Protein AF-A0A843J4D4-F1 (afdb_monomer)

Solvent-accessible surface area (backbone atoms only — not comparable to full-atom values): 14176 Å² total; per-residue (Å²): 138,81,89,74,82,50,70,62,56,53,32,47,51,57,38,32,65,74,45,23,56,56,75,72,39,68,65,53,56,52,48,56,54,50,51,54,49,31,39,77,73,67,77,44,54,70,71,60,49,52,50,54,51,48,54,55,50,48,55,24,49,50,40,33,60,78,39,39,66,60,44,50,48,54,35,49,53,50,47,52,59,64,34,49,50,46,66,29,92,88,76,60,40,54,20,30,70,42,82,52,98,91,39,58,29,36,32,35,64,53,53,84,87,37,81,57,66,36,78,52,70,80,91,46,52,76,40,68,43,96,51,57,29,92,85,78,65,46,37,25,31,36,42,37,42,92,97,47,81,74,42,79,38,44,53,51,76,84,37,62,86,49,43,59,77,31,49,33,38,60,24,64,87,72,70,80,33,35,26,26,64,44,66,46,98,86,67,51,41,28,34,32,36,67,46,56,86,86,38,82,56,65,34,80,46,76,85,71,81,68,73,41,54,43,98,57,54,30,90,87,74,44,33,27,18,34,30,52,87,94,49,74,44,56,46,52,81,87,38,69,83,59,62,70,73,78,117

Secondary structure (DSSP, 8-state):
------HHHHHHHHHHHHHSGGGGSHHHHHHHHHHHHHHHTTSS-HHHHHHHHHHHHHHHHHHHHHTHHHHHHHHHHHHHHHHEEEE-TTT-PEEEEEEETTEEEEEETTTTT---EEE--TT-EEEEEEEEPTTT-PEEEEEEETTEEEEEEES-TTSHHHHGGGEEEE-TTTSSSEEEEEE-TTS-EEEEETTTTT---EEE--SSS--EEEEEEPTTT-PEEEEETTEEEES-TT-HHHHTT--

Radius of gyration: 27.91 Å; Cα contacts (8 Å, |Δi|>4): 387; chains: 1; bounding box: 62×53×69 Å

pLDDT: mean 84.81, std 8.59, range [35.03, 94.69]

Nearest PDB structures (foldseek):
  4cgy-assembly1_A  TM=8.457E-01  e=4.251E-01  Homo sapiens
  6pcm-assembly1_A  TM=2.513E-01  e=3.357E-03  Mycolicibacterium smegmatis MC2 155
  6pcm-assembly2_B  TM=2.224E-01  e=5.639E-03  Mycolicibacterium smegmatis MC2 155
  1wqf-assembly1_A  TM=5.105E-01  e=7.585E+00  Mycobacterium tuberculosis

Mean predicted aligned error: 12.46 Å

Structure (mmCIF, N/CA/C/O backbone):
data_AF-A0A843J4D4-F1
#
_entry.id   AF-A0A843J4D4-F1
#
loop_
_atom_site.group_PDB
_atom_site.id
_atom_site.type_symbol
_atom_site.label_atom_id
_atom_site.label_alt_id
_atom_site.label_comp_id
_atom_site.label_asym_id
_atom_site.label_entity_id
_atom_site.label_seq_id
_atom_site.pdbx_PDB_ins_code
_atom_site.Cartn_x
_atom_site.Cartn_y
_atom_site.Cartn_z
_atom_site.occupancy
_atom_site.B_iso_or_equiv
_atom_site.auth_seq_id
_atom_site.auth_comp_id
_atom_site.auth_asym_id
_atom_site.auth_atom_id
_atom_site.pdbx_PDB_model_num
ATOM 1 N N . ASN A 1 1 ? -7.189 19.000 0.698 1.00 58.12 1 ASN A N 1
ATOM 2 C CA . ASN A 1 1 ? -6.963 17.781 1.506 1.00 58.12 1 ASN A CA 1
ATOM 3 C C . ASN A 1 1 ? -8.295 17.264 2.012 1.00 58.12 1 ASN A C 1
ATOM 5 O O . ASN A 1 1 ? -8.752 17.725 3.045 1.00 58.12 1 ASN A O 1
ATOM 9 N N . HIS A 1 2 ? -8.939 16.359 1.276 1.00 72.56 2 HIS A N 1
ATOM 10 C CA . HIS A 1 2 ? -10.141 15.687 1.771 1.00 72.56 2 HIS A CA 1
ATOM 11 C C . HIS A 1 2 ? -9.719 14.480 2.608 1.00 72.56 2 HIS A C 1
ATOM 13 O O . HIS A 1 2 ? -8.871 13.698 2.173 1.00 72.56 2 HIS A O 1
ATOM 19 N N . MET A 1 3 ? -10.275 14.349 3.811 1.00 80.31 3 MET A N 1
ATOM 20 C CA . MET A 1 3 ? -10.139 13.124 4.594 1.00 80.31 3 MET A CA 1
ATOM 21 C C . MET A 1 3 ? -11.034 12.063 3.960 1.00 80.31 3 MET A C 1
ATOM 23 O O . MET A 1 3 ? -12.224 12.293 3.768 1.00 80.31 3 MET A O 1
ATOM 27 N N . ILE A 1 4 ? -10.449 10.925 3.593 1.00 79.19 4 ILE A N 1
ATOM 28 C CA . ILE A 1 4 ? -11.176 9.801 3.001 1.00 79.19 4 ILE A CA 1
ATOM 29 C C . ILE A 1 4 ? -11.087 8.646 3.998 1.00 79.19 4 ILE A C 1
ATOM 31 O O . ILE A 1 4 ? -9.966 8.252 4.346 1.00 79.19 4 ILE A O 1
ATOM 35 N N . PRO A 1 5 ? -12.220 8.110 4.481 1.00 82.31 5 PRO A N 1
ATOM 36 C CA . PRO A 1 5 ? -12.197 7.009 5.426 1.00 82.31 5 PRO A CA 1
ATOM 37 C C . PRO A 1 5 ? -11.627 5.752 4.765 1.00 82.31 5 PRO A C 1
ATOM 39 O O . PRO A 1 5 ? -11.802 5.498 3.572 1.00 82.31 5 PRO A O 1
ATOM 42 N N . THR A 1 6 ? -10.926 4.941 5.554 1.00 79.69 6 THR A N 1
ATOM 43 C CA . THR A 1 6 ? -10.498 3.618 5.092 1.00 79.69 6 THR A CA 1
ATOM 44 C C . THR A 1 6 ? -11.713 2.696 5.039 1.00 79.69 6 THR A C 1
ATOM 46 O O . THR A 1 6 ? -12.615 2.824 5.865 1.00 79.69 6 THR A O 1
ATOM 49 N N . ALA A 1 7 ? -11.751 1.736 4.110 1.00 75.19 7 ALA A N 1
ATOM 50 C CA . ALA A 1 7 ? -12.888 0.810 4.072 1.00 75.19 7 ALA A CA 1
ATOM 51 C C . ALA A 1 7 ? -12.967 -0.068 5.338 1.00 75.19 7 ALA A C 1
ATOM 53 O O . ALA A 1 7 ? -14.059 -0.463 5.722 1.00 75.19 7 ALA A O 1
ATOM 54 N N . SER A 1 8 ? -11.845 -0.289 6.039 1.00 80.44 8 SER A N 1
ATOM 55 C CA . SER A 1 8 ? -11.830 -0.913 7.367 1.00 80.44 8 SER A CA 1
ATOM 56 C C . SER A 1 8 ? -12.557 -0.051 8.403 1.00 80.44 8 SER A C 1
ATOM 58 O O . SER A 1 8 ? -13.357 -0.572 9.169 1.00 80.44 8 SER A O 1
ATOM 60 N N . GLY A 1 9 ? -12.315 1.266 8.395 1.00 85.56 9 GLY A N 1
ATOM 61 C CA . GLY A 1 9 ? -13.031 2.216 9.248 1.00 85.56 9 GLY A CA 1
ATOM 62 C C . GLY A 1 9 ? -14.523 2.253 8.928 1.00 85.56 9 GLY A C 1
ATOM 63 O O . GLY A 1 9 ? -15.335 2.124 9.830 1.00 85.56 9 GLY A O 1
ATOM 64 N N . VAL A 1 10 ? -14.886 2.317 7.642 1.00 87.88 10 VAL A N 1
ATOM 65 C CA . VAL A 1 10 ? -16.296 2.272 7.211 1.00 87.88 10 VAL A CA 1
ATOM 66 C C . VAL A 1 10 ? -16.982 0.977 7.651 1.00 87.88 10 VAL A C 1
ATOM 68 O O . VAL A 1 10 ? -18.124 1.017 8.094 1.00 87.88 10 VAL A O 1
ATOM 71 N N . ALA A 1 11 ? -16.305 -0.167 7.533 1.00 86.75 11 ALA A N 1
ATOM 72 C CA . ALA A 1 11 ? -16.848 -1.453 7.954 1.00 86.75 11 ALA A CA 1
ATOM 73 C C . ALA A 1 11 ? -17.059 -1.528 9.469 1.00 86.75 11 ALA A C 1
ATOM 75 O O . ALA A 1 11 ? -18.111 -1.979 9.908 1.00 86.75 11 ALA A O 1
ATOM 76 N N . LEU A 1 12 ? -16.082 -1.055 10.249 1.00 88.88 12 LEU A N 1
ATOM 77 C CA . LEU A 1 12 ? -16.185 -0.989 11.703 1.00 88.88 12 LEU A CA 1
ATOM 78 C C . LEU A 1 12 ? -17.361 -0.107 12.129 1.00 88.88 12 LEU A C 1
ATOM 80 O O . LEU A 1 12 ? -18.207 -0.566 12.887 1.00 88.88 12 LEU A O 1
ATOM 84 N N . THR A 1 13 ? -17.443 1.120 11.607 1.00 89.88 13 THR A N 1
ATOM 85 C CA . THR A 1 13 ? -18.517 2.061 11.950 1.00 89.88 13 THR A CA 1
ATOM 86 C C . THR A 1 13 ? -19.887 1.486 11.603 1.00 89.88 13 THR A C 1
ATOM 88 O O . THR A 1 13 ? -20.733 1.404 12.480 1.00 89.88 13 THR A O 1
ATOM 91 N N . LYS A 1 14 ? -20.079 0.964 10.383 1.00 89.56 14 LYS A N 1
ATOM 92 C CA . LYS A 1 14 ? -21.357 0.354 9.973 1.00 89.56 14 LYS A CA 1
ATOM 93 C C . LYS A 1 14 ? -21.766 -0.851 10.815 1.00 89.56 14 LYS A C 1
ATOM 95 O O . LYS A 1 14 ? -22.954 -1.111 10.968 1.00 89.56 14 LYS A O 1
ATOM 100 N N . SER A 1 15 ? -20.797 -1.634 11.283 1.00 90.50 15 SER A N 1
ATOM 101 C CA . SER A 1 15 ? -21.084 -2.805 12.109 1.00 90.50 15 SER A CA 1
ATOM 102 C C . SER A 1 15 ? -21.474 -2.398 13.530 1.00 90.50 15 SER A C 1
ATOM 104 O O . SER A 1 15 ? -22.440 -2.920 14.084 1.00 90.50 15 SER A O 1
ATOM 106 N N . LEU A 1 16 ? -20.780 -1.402 14.091 1.00 89.94 16 LEU A N 1
ATOM 107 C CA . LEU A 1 16 ? -21.111 -0.835 15.396 1.00 89.94 16 LEU A CA 1
ATOM 108 C C . LEU A 1 16 ? -22.441 -0.064 15.384 1.00 89.94 16 LEU A C 1
ATOM 110 O O . LEU A 1 16 ? -23.200 -0.209 16.328 1.00 89.94 16 LEU A O 1
ATOM 114 N N . GLU A 1 17 ? -22.784 0.651 14.310 1.00 89.25 17 GLU A N 1
ATOM 115 C CA . GLU A 1 17 ? -24.103 1.297 14.157 1.00 89.25 17 GLU A CA 1
ATOM 116 C C . GLU A 1 17 ? -25.258 0.279 14.200 1.00 89.25 17 GLU A C 1
ATOM 118 O O . GLU A 1 17 ? -26.345 0.573 14.687 1.00 89.25 17 GLU A O 1
ATOM 123 N N . LYS A 1 18 ? -25.041 -0.943 13.698 1.00 87.94 18 LYS A N 1
ATOM 124 C CA . LYS A 1 18 ? -26.071 -1.993 13.695 1.00 87.94 18 LYS A CA 1
ATOM 125 C C . LYS A 1 18 ? -26.177 -2.747 15.015 1.00 87.94 18 LYS A C 1
ATOM 127 O O . LYS A 1 18 ? -27.278 -3.119 15.409 1.00 87.94 18 LYS A O 1
ATOM 132 N N . HIS A 1 19 ? -25.038 -3.033 15.647 1.00 87.62 19 HIS A N 1
ATOM 133 C CA . HIS A 1 19 ? -24.944 -4.033 16.721 1.00 87.62 19 HIS A CA 1
ATOM 134 C C . HIS A 1 19 ? -24.313 -3.507 18.016 1.00 87.62 19 HIS A C 1
ATOM 136 O O . HIS A 1 19 ? -24.358 -4.188 19.038 1.00 87.62 19 HIS A O 1
ATOM 142 N N . GLY A 1 20 ? -23.699 -2.323 17.980 1.00 79.00 20 GLY A N 1
ATOM 143 C CA . GLY A 1 20 ? -22.912 -1.733 19.066 1.00 79.00 20 GLY A CA 1
ATOM 144 C C . GLY A 1 20 ? -23.705 -0.876 20.055 1.00 79.00 20 GLY A C 1
ATOM 145 O O . GLY A 1 20 ? -23.121 -0.323 20.986 1.00 79.00 20 GLY A O 1
ATOM 146 N N . GLY A 1 21 ? -25.024 -0.772 19.884 1.00 81.75 21 GLY A N 1
ATOM 147 C CA . GLY A 1 21 ? -25.889 0.011 20.765 1.00 81.75 21 GLY A CA 1
ATOM 148 C C . GLY A 1 21 ? -25.667 1.519 20.619 1.00 81.75 21 GLY A C 1
ATOM 149 O O . GLY A 1 21 ? -25.399 2.008 19.530 1.00 81.75 21 GLY A O 1
ATOM 150 N N . SER A 1 22 ? -25.781 2.267 21.720 1.00 82.00 22 SER A N 1
ATOM 151 C CA . SER A 1 22 ? -25.718 3.738 21.701 1.00 82.00 22 SER A CA 1
ATOM 152 C C . SER A 1 22 ? -24.304 4.316 21.601 1.00 82.00 22 SER A C 1
ATOM 154 O O . SER A 1 22 ? -24.158 5.532 21.554 1.00 82.00 22 SER A O 1
ATOM 156 N N . ILE A 1 23 ? -23.251 3.488 21.591 1.00 85.06 23 ILE A N 1
ATOM 157 C CA . ILE A 1 23 ? -21.860 3.972 21.656 1.00 85.06 23 ILE A CA 1
ATOM 158 C C . ILE A 1 23 ? -21.437 4.774 20.421 1.00 85.06 23 ILE A C 1
ATOM 160 O O . ILE A 1 23 ? -20.538 5.607 20.501 1.00 85.06 23 ILE A O 1
ATOM 164 N N . THR A 1 24 ? -22.055 4.501 19.271 1.00 86.06 24 THR A N 1
ATOM 165 C CA . THR A 1 24 ? -21.802 5.207 18.009 1.00 86.06 24 THR A CA 1
ATOM 166 C C . THR A 1 24 ? -22.697 6.420 17.817 1.00 86.06 24 THR A C 1
ATOM 168 O O . THR A 1 24 ? -22.427 7.226 16.928 1.00 86.06 24 THR A O 1
ATOM 171 N N . GLU A 1 25 ? -23.735 6.556 18.640 1.00 88.69 25 GLU A N 1
ATOM 172 C CA . GLU A 1 25 ? -24.725 7.613 18.502 1.00 88.69 25 GLU A CA 1
ATOM 173 C C . GLU A 1 25 ? -24.192 8.932 19.092 1.00 88.69 25 GLU A C 1
ATOM 175 O O . GLU A 1 25 ? -23.658 8.949 20.214 1.00 88.69 25 GLU A O 1
ATOM 180 N N . PRO A 1 26 ? -24.319 10.062 18.370 1.00 90.94 26 PRO A N 1
ATOM 181 C CA . PRO A 1 26 ? -23.866 11.367 18.850 1.00 90.94 26 PRO A CA 1
ATOM 182 C C . PRO A 1 26 ? -24.455 11.757 20.212 1.00 90.94 26 PRO A C 1
ATOM 184 O O . PRO A 1 26 ? -23.795 12.439 20.995 1.00 90.94 26 PRO A O 1
ATOM 187 N N . GLU A 1 27 ? -25.672 11.307 20.517 1.00 90.88 27 GLU A N 1
ATOM 188 C CA . GLU A 1 27 ? -26.414 11.608 21.740 1.00 90.88 27 GLU A CA 1
ATOM 189 C C . GLU A 1 27 ? -25.688 11.121 22.996 1.00 90.88 27 GLU A C 1
ATOM 191 O O . GLU A 1 27 ? -25.633 11.846 23.991 1.00 90.88 27 GLU A O 1
ATOM 196 N N . MET A 1 28 ? -25.093 9.923 22.960 1.00 89.44 28 MET A N 1
ATOM 197 C CA . MET A 1 28 ? -24.345 9.390 24.102 1.00 89.44 28 MET A CA 1
ATOM 198 C C . MET A 1 28 ? -23.104 10.240 24.382 1.00 89.44 28 MET A C 1
ATOM 200 O O . MET A 1 28 ? -22.825 10.579 25.532 1.00 89.44 28 MET A O 1
ATOM 204 N N . THR A 1 29 ? -22.394 10.643 23.325 1.00 91.00 29 THR A N 1
ATOM 205 C CA . THR A 1 29 ? -21.225 11.526 23.446 1.00 91.00 29 THR A CA 1
ATOM 206 C C . THR A 1 29 ? -21.634 12.896 23.985 1.00 91.00 29 THR A C 1
ATOM 208 O O . THR A 1 29 ? -21.020 13.399 24.922 1.00 91.00 29 THR A O 1
ATOM 211 N N . ALA A 1 30 ? -22.710 13.480 23.449 1.00 94.19 30 ALA A N 1
ATOM 212 C CA . ALA A 1 30 ? -23.227 14.767 23.906 1.00 94.19 30 ALA A CA 1
ATOM 213 C C . ALA A 1 30 ? -23.634 14.735 25.386 1.00 94.19 30 ALA A C 1
ATOM 215 O O . ALA A 1 30 ? -23.385 15.697 26.112 1.00 94.19 30 ALA A O 1
ATOM 216 N N . LYS A 1 31 ? -24.224 13.628 25.851 1.00 92.00 31 LYS A N 1
ATOM 217 C CA . LYS A 1 31 ? -24.590 13.466 27.257 1.00 92.00 31 LYS A CA 1
ATOM 218 C C . LYS A 1 31 ? -23.368 13.427 28.179 1.00 92.00 31 LYS A C 1
ATOM 220 O O . LYS A 1 31 ? -23.350 14.164 29.159 1.00 92.00 31 LYS A O 1
ATOM 225 N N . LEU A 1 32 ? -22.331 12.663 27.830 1.00 91.06 32 LEU A N 1
ATOM 226 C CA . LEU A 1 32 ? -21.084 12.621 28.607 1.00 91.06 32 LEU A CA 1
ATOM 227 C C . LEU A 1 32 ? -20.436 14.011 28.732 1.00 91.06 32 LEU A C 1
ATOM 229 O O . LEU A 1 32 ? -20.013 14.402 29.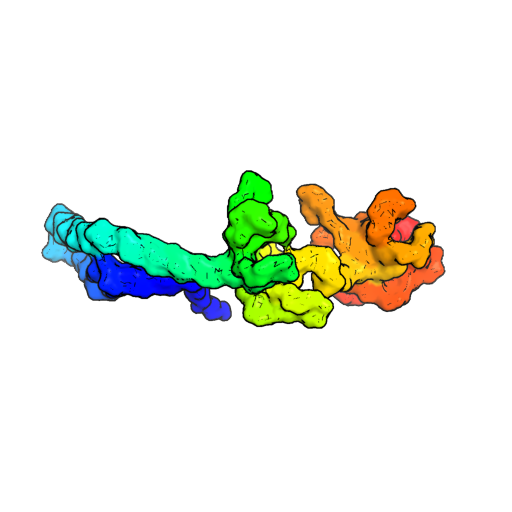818 1.00 91.06 32 LEU A O 1
ATOM 233 N N . GLU A 1 33 ? -20.410 14.786 27.646 1.00 93.19 33 GLU A N 1
ATOM 234 C CA . GLU A 1 33 ? -19.906 16.167 27.657 1.00 93.19 33 GLU A CA 1
ATOM 235 C C . GLU A 1 33 ? -20.748 17.087 28.558 1.00 93.19 33 GLU A C 1
ATOM 237 O O . GLU A 1 33 ? -20.204 17.865 29.345 1.00 93.19 33 GLU A O 1
ATOM 242 N N . LEU A 1 34 ? -22.079 16.973 28.503 1.00 94.19 34 LEU A N 1
ATOM 243 C CA . LEU A 1 34 ? -22.980 17.735 29.374 1.00 94.19 34 LEU A CA 1
ATOM 244 C C . LEU A 1 34 ? -22.786 17.389 30.852 1.00 94.19 34 LEU A C 1
ATOM 246 O O . LEU A 1 34 ? -22.805 18.283 31.697 1.00 94.19 34 LEU A O 1
ATOM 250 N N . ASP A 1 35 ? -22.582 16.118 31.178 1.00 93.38 35 ASP A N 1
ATOM 251 C CA . ASP A 1 35 ? -22.383 15.695 32.561 1.00 93.38 35 ASP A CA 1
ATOM 252 C C . ASP A 1 35 ? -21.031 16.185 33.112 1.00 93.38 35 ASP A C 1
ATOM 254 O O . ASP A 1 35 ? -20.954 16.616 34.266 1.00 93.38 35 ASP A O 1
ATOM 258 N N . MET A 1 36 ? -19.987 16.258 32.273 1.00 93.19 36 MET A N 1
ATOM 259 C CA . MET A 1 36 ? -18.723 16.918 32.632 1.00 93.19 36 MET A CA 1
ATOM 260 C C . MET A 1 36 ? -18.903 18.422 32.895 1.00 93.19 36 MET A C 1
ATOM 262 O O . MET A 1 36 ? -18.333 18.955 33.852 1.00 93.19 36 MET A O 1
ATOM 266 N N . LEU A 1 37 ? -19.728 19.111 32.099 1.00 94.44 37 LEU A N 1
ATOM 267 C CA . LEU A 1 37 ? -20.046 20.526 32.323 1.00 94.44 37 LEU A CA 1
ATOM 268 C C . LEU A 1 37 ? -20.798 20.747 33.642 1.00 94.44 37 LEU A C 1
ATOM 270 O O . LEU A 1 37 ? -20.477 21.687 34.368 1.00 94.44 37 LEU A O 1
ATOM 274 N N . LYS A 1 38 ? -21.735 19.862 34.007 1.00 94.00 38 LYS A N 1
ATOM 275 C CA . LYS A 1 38 ? -22.447 19.944 35.296 1.00 94.00 38 LYS A CA 1
ATOM 276 C C . LYS A 1 38 ? -21.499 19.851 36.489 1.00 94.00 38 LYS A C 1
ATOM 278 O O . LYS A 1 38 ? -21.693 20.571 37.466 1.00 94.00 38 LYS A O 1
ATOM 283 N N . ILE A 1 39 ? -20.457 19.015 36.417 1.00 93.75 39 ILE A N 1
ATOM 284 C CA . ILE A 1 39 ? -19.412 18.977 37.456 1.00 93.75 39 ILE A CA 1
ATOM 285 C C . ILE A 1 39 ? -18.691 20.324 37.517 1.00 93.75 39 ILE A C 1
ATOM 287 O O . ILE A 1 39 ? -18.535 20.889 38.599 1.00 93.75 39 ILE A O 1
ATOM 291 N N . SER A 1 40 ? -18.278 20.856 36.362 1.00 94.69 40 SER A N 1
ATOM 292 C CA . SER A 1 40 ? -17.573 22.141 36.287 1.00 94.69 40 SER A CA 1
ATOM 293 C C . SER A 1 40 ? -18.399 23.303 36.850 1.00 94.69 40 SER A C 1
ATOM 295 O O . SER A 1 40 ? -17.828 24.222 37.435 1.00 94.69 40 SER A O 1
ATOM 297 N N . ASN A 1 41 ? -19.723 23.263 36.696 1.00 94.31 41 ASN A N 1
ATOM 298 C CA . ASN A 1 41 ? -20.645 24.277 37.213 1.00 94.31 41 ASN A CA 1
ATOM 299 C C . ASN A 1 41 ? -21.034 24.061 38.688 1.00 94.31 41 ASN A C 1
ATOM 301 O O . ASN A 1 41 ? -21.718 24.902 39.267 1.00 94.31 41 ASN A O 1
ATOM 305 N N . GLY A 1 42 ? -20.626 22.947 39.308 1.00 92.88 42 GLY A N 1
ATOM 306 C CA . GLY A 1 42 ? -21.036 22.579 40.667 1.00 92.88 42 GLY A CA 1
ATOM 307 C C . GLY A 1 42 ? -22.476 22.057 40.778 1.00 92.88 42 GLY A C 1
ATOM 308 O O . GLY A 1 42 ? -23.007 21.961 41.881 1.00 92.88 42 GLY A O 1
ATOM 309 N N . GLU A 1 43 ? -23.109 21.708 39.655 1.00 93.00 43 GLU A N 1
ATOM 310 C CA . GLU A 1 43 ? -24.481 21.182 39.566 1.00 93.00 43 GLU A CA 1
ATOM 311 C C . GLU A 1 43 ? -24.552 19.659 39.782 1.00 93.00 43 GLU A C 1
ATOM 313 O O . GLU A 1 43 ? -25.631 19.091 39.956 1.00 93.00 43 GLU A O 1
ATOM 318 N N . SER A 1 44 ? -23.418 18.956 39.739 1.00 92.56 44 SER A N 1
ATOM 319 C CA . SER A 1 44 ? -23.335 17.507 39.958 1.00 92.56 44 SER A CA 1
ATOM 320 C C . SER A 1 44 ? -22.028 17.104 40.629 1.00 92.56 44 SER A C 1
ATOM 322 O O . SER A 1 44 ? -21.031 17.822 40.579 1.00 92.56 44 SER A O 1
ATOM 324 N N . THR A 1 45 ? -22.036 15.938 41.275 1.00 94.69 45 THR A N 1
ATOM 325 C CA . THR A 1 45 ? -20.859 15.378 41.944 1.00 94.69 45 THR A CA 1
ATOM 326 C C . THR A 1 45 ? -20.088 14.448 41.012 1.00 94.69 45 THR A C 1
ATOM 328 O O . THR A 1 45 ? -20.674 13.782 40.155 1.00 94.69 45 THR A O 1
ATOM 331 N N . LEU A 1 46 ? -18.769 14.368 41.217 1.00 92.81 46 LEU A N 1
ATOM 332 C CA . LEU A 1 46 ? -17.892 13.462 40.470 1.00 92.81 46 LEU A CA 1
ATOM 333 C C . LEU A 1 46 ? -18.391 12.012 40.540 1.00 92.81 46 LEU A C 1
ATOM 335 O O . LEU A 1 46 ? -18.567 11.379 39.505 1.00 92.81 46 LEU A O 1
ATOM 339 N N . ASP A 1 47 ? -18.674 11.513 41.746 1.00 93.50 47 ASP A N 1
ATOM 340 C CA . ASP A 1 47 ? -19.124 10.131 41.956 1.00 93.50 47 ASP A CA 1
ATOM 341 C C . ASP A 1 47 ? -20.432 9.817 41.222 1.00 93.50 47 ASP A C 1
ATOM 343 O O . ASP A 1 47 ? -20.567 8.739 40.643 1.00 93.50 47 ASP A O 1
ATOM 347 N N . GLY A 1 48 ? -21.387 10.754 41.215 1.00 92.00 48 GLY A N 1
ATOM 348 C CA . GLY A 1 48 ? -22.668 10.569 40.533 1.00 92.00 48 GLY A CA 1
ATOM 349 C C . GLY A 1 48 ? -22.491 10.423 39.024 1.00 92.00 48 GLY A C 1
ATOM 350 O O . GLY A 1 48 ? -22.960 9.451 38.435 1.00 92.00 48 GLY A O 1
ATOM 351 N N . VAL A 1 49 ? -21.745 11.347 38.416 1.00 93.50 49 VAL A N 1
ATOM 352 C CA . VAL A 1 49 ? -21.491 11.354 36.968 1.00 93.50 49 VAL A CA 1
ATOM 353 C C . VAL A 1 49 ? -20.639 10.167 36.532 1.00 93.50 49 VAL A C 1
ATOM 355 O O . VAL A 1 49 ? -20.916 9.558 35.500 1.00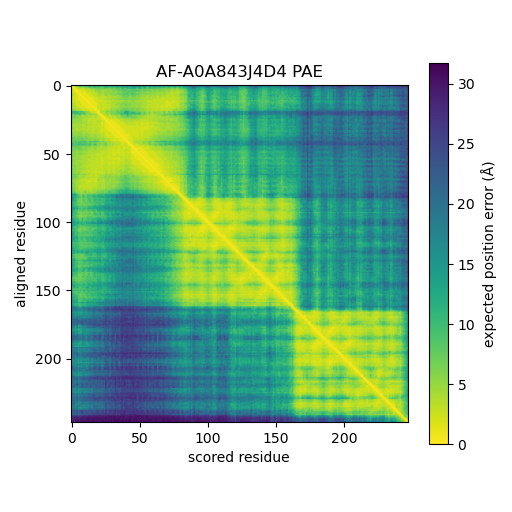 93.50 49 VAL A O 1
ATOM 358 N N . VAL A 1 50 ? -19.614 9.803 37.310 1.00 93.88 50 VAL A N 1
ATOM 359 C CA . VAL A 1 50 ? -18.777 8.632 37.011 1.00 93.88 50 VAL A CA 1
ATOM 360 C C . VAL A 1 50 ? -19.619 7.363 37.030 1.00 93.88 50 VAL A C 1
ATOM 362 O O . VAL A 1 50 ? -19.484 6.545 36.122 1.00 93.88 50 VAL A O 1
ATOM 365 N N . LYS A 1 51 ? -20.510 7.209 38.014 1.00 94.19 51 LYS A N 1
ATOM 366 C CA . LYS A 1 51 ? -21.390 6.044 38.104 1.00 94.19 51 LYS A CA 1
ATOM 367 C C . LYS A 1 51 ? -22.359 5.967 36.923 1.00 94.19 51 LYS A C 1
ATOM 369 O O . LYS A 1 51 ? -22.421 4.933 36.271 1.00 94.19 51 LYS A O 1
ATOM 374 N N . GLU A 1 52 ? -23.030 7.069 36.586 1.00 91.38 52 GLU A N 1
ATOM 375 C CA . GLU A 1 52 ? -23.923 7.126 35.417 1.00 91.38 52 GLU A CA 1
ATOM 376 C C . GLU A 1 52 ? -23.172 6.808 34.113 1.00 91.38 52 GLU A C 1
ATOM 378 O O . GLU A 1 52 ? -23.637 6.021 33.289 1.00 91.38 52 GLU A O 1
ATOM 383 N N . SER A 1 53 ? -21.966 7.356 33.951 1.00 92.06 53 SER A N 1
ATOM 384 C CA . SER A 1 53 ? -21.114 7.094 32.787 1.00 92.06 53 SER A CA 1
ATOM 385 C C . SER A 1 53 ? -20.700 5.624 32.696 1.00 92.06 53 SER A C 1
ATOM 387 O O . SER A 1 53 ? -20.719 5.042 31.611 1.00 92.06 53 SER A O 1
ATOM 389 N N . GLN A 1 54 ? -20.335 5.013 33.827 1.00 92.75 54 GLN A N 1
ATOM 390 C CA . GLN A 1 54 ? -19.997 3.593 33.902 1.00 92.75 54 GLN A CA 1
ATOM 391 C C . GLN A 1 54 ? -21.191 2.715 33.532 1.00 92.75 54 GLN A C 1
ATOM 393 O O . GLN A 1 54 ? -21.018 1.796 32.736 1.00 92.75 54 GLN A O 1
ATOM 398 N N . ASP A 1 55 ? -22.383 3.025 34.042 1.00 92.44 55 ASP A N 1
ATOM 399 C CA . ASP A 1 55 ? -23.602 2.270 33.750 1.00 92.44 55 ASP A CA 1
ATOM 400 C C . ASP A 1 55 ? -23.936 2.317 32.245 1.00 92.44 55 ASP A C 1
ATOM 402 O O . ASP A 1 55 ? -24.185 1.278 31.628 1.00 92.44 55 ASP A O 1
ATOM 406 N N . MET A 1 56 ? -23.847 3.496 31.612 1.00 90.38 56 MET A N 1
ATOM 407 C CA . MET A 1 56 ? -24.058 3.639 30.163 1.00 90.38 56 MET A CA 1
ATOM 408 C C . MET A 1 56 ? -23.020 2.867 29.335 1.00 90.38 56 MET A C 1
ATOM 410 O O . MET A 1 56 ? -23.362 2.194 28.360 1.00 90.38 56 MET A O 1
ATOM 414 N N . LEU A 1 57 ? -21.738 2.955 29.706 1.00 90.62 57 LEU A N 1
ATOM 415 C CA . LEU A 1 57 ? -20.667 2.234 29.015 1.00 90.62 57 LEU A CA 1
ATOM 416 C C . LEU A 1 57 ? -20.783 0.720 29.208 1.00 90.62 57 LEU A C 1
ATOM 418 O O . LEU A 1 57 ? -20.449 -0.031 28.293 1.00 90.62 57 LEU A O 1
ATOM 422 N N . TYR A 1 58 ? -21.266 0.270 30.365 1.00 92.38 58 TYR A N 1
ATOM 423 C CA . TYR A 1 58 ? -21.479 -1.143 30.650 1.00 92.38 58 TYR A CA 1
ATOM 424 C C . TYR A 1 58 ? -22.600 -1.733 29.789 1.00 92.38 58 TYR A C 1
ATOM 426 O O . TYR A 1 58 ? -22.426 -2.816 29.229 1.00 92.38 58 TYR A O 1
ATOM 434 N N . ASP A 1 59 ? -23.713 -1.016 29.615 1.00 89.88 59 ASP A N 1
ATOM 435 C CA . ASP A 1 59 ? -24.795 -1.426 28.708 1.00 89.88 59 ASP A CA 1
ATOM 436 C C . ASP A 1 59 ? -24.301 -1.535 27.254 1.00 89.88 59 ASP A C 1
ATOM 438 O O . ASP A 1 59 ? -24.499 -2.556 26.590 1.00 89.88 59 ASP A O 1
ATOM 442 N N . ALA A 1 60 ? -23.565 -0.526 26.778 1.00 90.06 60 ALA A N 1
ATOM 443 C CA . ALA A 1 60 ? -22.967 -0.555 25.446 1.00 90.06 60 ALA A CA 1
ATOM 444 C C . ALA A 1 60 ? -21.970 -1.718 25.275 1.00 90.06 60 ALA A C 1
ATOM 446 O O . ALA A 1 60 ? -22.014 -2.444 24.279 1.00 90.06 60 ALA A O 1
ATOM 447 N N . ALA A 1 61 ? -21.089 -1.933 26.255 1.00 90.56 61 ALA A N 1
ATOM 448 C CA . ALA A 1 61 ? -20.117 -3.022 26.233 1.00 90.56 61 ALA A CA 1
ATOM 449 C C . ALA A 1 61 ? -20.797 -4.398 26.241 1.00 90.56 61 ALA A C 1
ATOM 451 O O . ALA A 1 61 ? -20.364 -5.294 25.515 1.00 90.56 61 ALA A O 1
ATOM 452 N N . SER A 1 62 ? -21.880 -4.548 27.007 1.00 91.25 62 SER A N 1
ATOM 453 C CA . SER A 1 62 ? -22.665 -5.782 27.072 1.00 91.25 62 SER A CA 1
ATOM 454 C C . SER A 1 62 ? -23.251 -6.120 25.701 1.00 91.25 62 SER A C 1
ATOM 456 O O . SER A 1 62 ? -22.989 -7.206 25.185 1.00 91.25 62 SER A O 1
ATOM 458 N N . LYS A 1 63 ? -23.897 -5.154 25.034 1.00 89.69 63 LYS A N 1
ATOM 459 C CA . LYS A 1 63 ? -24.453 -5.322 23.676 1.00 89.69 63 LYS A CA 1
ATOM 460 C C . LYS A 1 63 ? -23.393 -5.688 22.633 1.00 89.69 63 LYS A C 1
ATOM 462 O O . LYS A 1 63 ? -23.609 -6.575 21.808 1.00 89.69 63 LYS A O 1
ATOM 467 N N . ILE A 1 64 ? -22.221 -5.048 22.682 1.00 90.19 64 ILE A N 1
ATOM 468 C CA . ILE A 1 64 ? -21.098 -5.390 21.793 1.00 90.19 64 ILE A CA 1
ATOM 469 C C . ILE A 1 64 ? -20.595 -6.809 22.072 1.00 90.19 64 ILE A C 1
ATOM 471 O O . ILE A 1 64 ? -20.253 -7.528 21.135 1.00 90.19 64 ILE A O 1
ATOM 475 N N . SER A 1 65 ? -20.527 -7.211 23.343 1.00 90.50 65 SER A N 1
ATOM 476 C CA . SER A 1 65 ? -20.043 -8.537 23.730 1.00 90.50 65 SER A CA 1
ATOM 477 C C . SER A 1 65 ? -20.974 -9.652 23.246 1.00 90.50 65 SER A C 1
ATOM 479 O O . SER A 1 65 ? -20.491 -10.636 22.680 1.00 90.50 65 SER A O 1
ATOM 481 N N . GLU A 1 66 ? -22.290 -9.449 23.356 1.00 91.69 66 GLU A N 1
ATOM 482 C CA . GLU A 1 66 ? -23.322 -10.373 22.875 1.00 91.69 66 GLU A CA 1
ATOM 483 C C . GLU A 1 66 ? -23.261 -10.550 21.351 1.00 91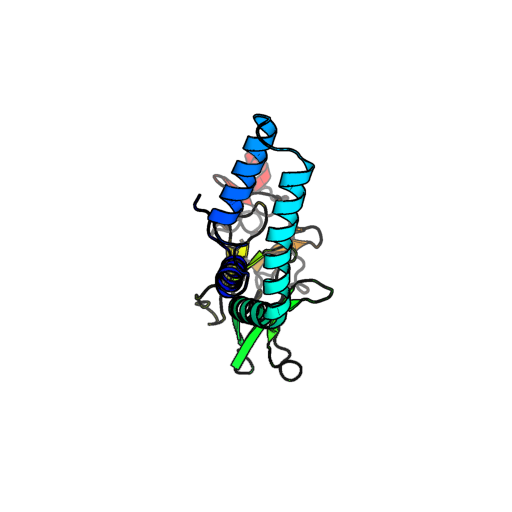.69 66 GLU A C 1
ATOM 485 O O . GLU A 1 66 ? -23.363 -11.667 20.848 1.00 91.69 66 GLU A O 1
ATOM 490 N N . ASN A 1 67 ? -23.007 -9.464 20.614 1.00 91.88 67 ASN A N 1
ATOM 491 C CA . ASN A 1 67 ? -22.942 -9.462 19.148 1.00 91.88 67 ASN A CA 1
ATOM 492 C C . ASN A 1 67 ? -21.513 -9.572 18.583 1.00 91.88 67 ASN A C 1
ATOM 494 O O . ASN A 1 67 ? -21.294 -9.353 17.386 1.00 91.88 67 ASN A O 1
ATOM 498 N N . SER A 1 68 ? -20.527 -9.899 19.420 1.00 89.12 68 SER A N 1
ATOM 499 C CA . SER A 1 68 ? -19.101 -9.824 19.069 1.00 89.12 68 SER A CA 1
ATOM 500 C C . SER A 1 68 ? -18.721 -10.687 17.861 1.00 89.12 68 SER A C 1
ATOM 502 O O . SER A 1 68 ? -17.923 -10.261 17.019 1.00 89.12 68 SER A O 1
ATOM 504 N N . ASP A 1 69 ? -19.335 -11.862 17.719 1.00 90.25 69 ASP A N 1
ATOM 505 C CA . ASP A 1 69 ? -19.105 -12.760 16.586 1.00 90.25 69 ASP A CA 1
ATOM 506 C C . ASP A 1 69 ? -19.635 -12.191 15.265 1.00 90.25 69 ASP A C 1
ATOM 508 O O . ASP A 1 69 ? -18.943 -12.252 14.242 1.00 90.25 69 ASP A O 1
ATOM 512 N N . VAL A 1 70 ? -20.831 -11.592 15.288 1.00 90.12 70 VAL A N 1
ATOM 513 C CA . VAL A 1 70 ? -21.472 -10.980 14.113 1.00 90.12 70 VAL A CA 1
ATOM 514 C C . VAL A 1 70 ? -20.676 -9.761 13.660 1.00 90.12 70 VAL A C 1
ATOM 516 O O . VAL A 1 70 ? -20.328 -9.655 12.482 1.00 90.12 70 VAL A O 1
ATOM 519 N N . ILE A 1 71 ? -20.310 -8.893 14.608 1.00 87.12 71 ILE A N 1
ATOM 520 C CA . ILE A 1 71 ? -19.462 -7.723 14.355 1.00 87.12 71 ILE A CA 1
ATOM 521 C C . ILE A 1 71 ? -18.122 -8.170 13.760 1.00 87.12 71 ILE A C 1
ATOM 523 O O . ILE A 1 71 ? -17.651 -7.645 12.747 1.00 87.12 71 ILE A O 1
ATOM 527 N N . GLY A 1 72 ? -17.519 -9.200 14.357 1.00 86.56 72 GLY A N 1
ATOM 528 C CA . GLY A 1 72 ? -16.274 -9.783 13.885 1.00 86.56 72 GLY A CA 1
ATOM 529 C C . GLY A 1 72 ? -16.365 -10.297 12.448 1.00 86.56 72 GLY A C 1
ATOM 530 O O . GLY A 1 72 ? -15.448 -10.049 11.661 1.00 86.56 72 GLY A O 1
ATOM 531 N N . GLU A 1 73 ? -17.441 -10.994 12.081 1.00 86.69 73 GLU A N 1
ATOM 532 C CA . GLU A 1 73 ? -17.608 -11.524 10.726 1.00 86.69 73 GLU A CA 1
ATOM 533 C C . GLU A 1 73 ? -17.894 -10.430 9.692 1.00 86.69 73 GLU A C 1
ATOM 535 O O . GLU A 1 73 ? -17.297 -10.458 8.614 1.00 86.69 73 GLU A O 1
ATOM 540 N N . GLU A 1 74 ? -18.706 -9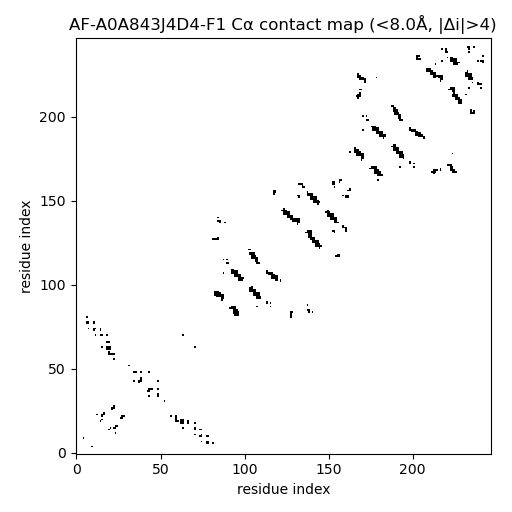.419 10.013 1.00 85.00 74 GLU A N 1
ATOM 541 C CA . GLU A 1 74 ? -18.934 -8.271 9.124 1.00 85.00 74 GLU A CA 1
ATOM 542 C C . GLU A 1 74 ? -17.624 -7.518 8.834 1.00 85.00 74 GLU A C 1
ATOM 544 O O . GLU A 1 74 ? -17.295 -7.250 7.670 1.00 85.00 74 GLU A O 1
ATOM 549 N N . ILE A 1 75 ? -16.820 -7.252 9.870 1.00 85.25 75 ILE A N 1
ATOM 550 C CA . ILE A 1 75 ? -15.508 -6.608 9.726 1.00 85.25 75 ILE A CA 1
ATOM 551 C C . ILE A 1 75 ? -14.567 -7.494 8.903 1.00 85.25 75 ILE A C 1
ATOM 553 O O . ILE A 1 75 ? -13.927 -7.014 7.963 1.00 85.25 75 ILE A O 1
ATOM 557 N N . ARG A 1 76 ? -14.478 -8.796 9.209 1.00 83.25 76 ARG A N 1
ATOM 558 C CA . ARG A 1 76 ? -13.627 -9.740 8.462 1.00 83.25 76 ARG A CA 1
ATOM 559 C C . ARG A 1 76 ? -14.036 -9.833 6.997 1.00 83.25 76 ARG A C 1
ATOM 561 O O . ARG A 1 76 ? -13.158 -9.857 6.136 1.00 83.25 76 ARG A O 1
ATOM 568 N N . SER A 1 77 ? -15.330 -9.879 6.705 1.00 81.31 77 SER A N 1
ATOM 569 C CA . SER A 1 77 ? -15.864 -9.935 5.343 1.00 81.31 77 SER A CA 1
ATOM 570 C C . SER A 1 77 ? -15.494 -8.678 4.551 1.00 81.31 77 SER A C 1
ATOM 572 O O . SER A 1 77 ? -14.915 -8.765 3.461 1.00 81.31 77 SER A O 1
ATOM 574 N N . ALA A 1 78 ? -15.688 -7.497 5.144 1.00 78.19 78 ALA A N 1
ATOM 575 C CA . ALA A 1 78 ? -15.289 -6.240 4.525 1.00 78.19 78 ALA A CA 1
ATOM 576 C C . ALA A 1 78 ? -13.765 -6.156 4.309 1.00 78.19 78 ALA A C 1
ATOM 578 O O . ALA A 1 78 ? -13.306 -5.768 3.232 1.00 78.19 78 ALA A O 1
ATOM 579 N N . LEU A 1 79 ? -12.961 -6.599 5.280 1.00 75.44 79 LEU A N 1
ATOM 580 C CA . LEU A 1 79 ? -11.501 -6.652 5.163 1.00 75.44 79 LEU A CA 1
ATOM 581 C C . LEU A 1 79 ? -11.026 -7.653 4.097 1.00 75.44 79 LEU A C 1
ATOM 583 O O . LEU A 1 79 ? -10.067 -7.365 3.380 1.00 75.44 79 LEU A O 1
ATOM 587 N N . LYS A 1 80 ? -11.686 -8.811 3.948 1.00 70.81 80 LYS A N 1
ATOM 588 C CA . LYS A 1 80 ? -11.383 -9.787 2.884 1.00 70.81 80 LYS A CA 1
ATOM 589 C C . LYS A 1 80 ? -11.576 -9.166 1.504 1.00 70.81 80 LYS A C 1
ATOM 591 O O . LYS A 1 80 ? -10.726 -9.356 0.636 1.00 70.81 80 LYS A O 1
ATOM 596 N N . SER A 1 81 ? -12.636 -8.377 1.319 1.00 65.69 81 SER A N 1
ATOM 597 C CA . SER A 1 81 ? -12.877 -7.674 0.055 1.00 65.69 81 SER A CA 1
ATOM 598 C C . SER A 1 81 ? -11.774 -6.653 -0.262 1.00 65.69 81 SER A C 1
ATOM 600 O O . SER A 1 81 ? -11.307 -6.585 -1.395 1.00 65.69 81 SER A O 1
ATOM 602 N N . GLN A 1 82 ? -11.253 -5.944 0.747 1.00 65.69 82 GLN A N 1
ATOM 603 C CA . GLN A 1 82 ? -10.113 -5.032 0.579 1.00 65.69 82 GLN A CA 1
ATOM 604 C C . GLN A 1 82 ? -8.799 -5.740 0.243 1.00 65.69 82 GLN A C 1
ATOM 606 O O . GLN A 1 82 ? -7.909 -5.140 -0.359 1.00 65.69 82 GLN A O 1
ATOM 611 N N . GLN A 1 83 ? -8.637 -6.994 0.664 1.00 72.44 83 GLN A N 1
ATOM 612 C CA . GLN A 1 83 ? -7.436 -7.765 0.366 1.00 72.44 83 GLN A CA 1
ATOM 613 C C . GLN A 1 83 ? -7.459 -8.359 -1.041 1.00 72.44 83 GLN A C 1
ATOM 615 O O . GLN A 1 83 ? -6.401 -8.773 -1.508 1.00 72.44 83 GLN A O 1
ATOM 620 N N . PHE A 1 84 ? -8.611 -8.394 -1.719 1.00 83.75 84 PHE A N 1
ATOM 621 C CA . PHE A 1 84 ? -8.720 -8.920 -3.074 1.00 83.75 84 PHE A CA 1
ATOM 622 C C . PHE A 1 84 ? -8.005 -8.011 -4.077 1.00 83.75 84 PHE A C 1
ATOM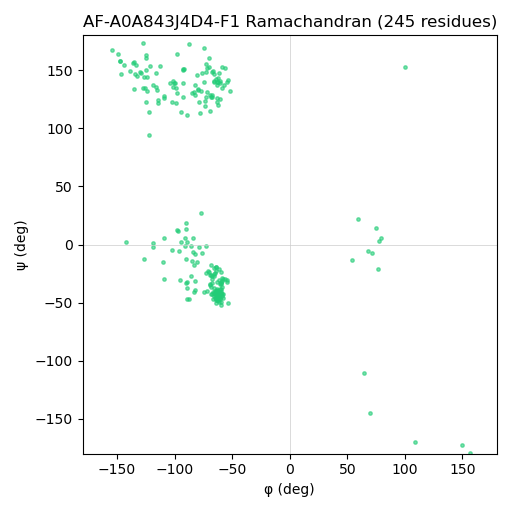 624 O O . PHE A 1 84 ? -8.395 -6.872 -4.314 1.00 83.75 84 PHE A O 1
ATOM 631 N N . ILE A 1 85 ? -6.948 -8.539 -4.689 1.00 84.88 85 ILE A N 1
ATOM 632 C CA . ILE A 1 85 ? -6.149 -7.817 -5.687 1.00 84.88 85 ILE A CA 1
ATOM 633 C C . ILE A 1 85 ? -6.601 -8.145 -7.109 1.00 84.88 85 ILE A C 1
ATOM 635 O O . ILE A 1 85 ? -6.468 -7.325 -8.012 1.00 84.88 85 ILE A O 1
ATOM 639 N N . GLY A 1 86 ? -7.101 -9.358 -7.328 1.00 86.12 86 GLY A N 1
ATOM 640 C CA . GLY A 1 86 ? -7.510 -9.842 -8.639 1.00 86.12 86 GLY A CA 1
ATOM 641 C C . GLY A 1 86 ? -7.343 -11.350 -8.771 1.00 86.12 86 GLY A C 1
ATOM 642 O O . GLY A 1 86 ? -7.029 -12.050 -7.809 1.00 86.12 86 GLY A O 1
ATOM 643 N N . THR A 1 87 ? -7.547 -11.858 -9.980 1.00 88.94 87 THR A N 1
ATOM 644 C CA . THR A 1 87 ? -7.477 -13.291 -10.289 1.00 88.94 87 THR A CA 1
ATOM 645 C C . THR A 1 87 ? -6.042 -13.752 -10.521 1.00 88.94 87 THR A C 1
ATOM 647 O O . THR A 1 87 ? -5.258 -13.092 -11.207 1.00 88.94 87 THR A O 1
ATOM 650 N N . CYS A 1 88 ? -5.691 -14.915 -9.977 1.00 89.88 88 CYS A N 1
ATOM 651 C CA . CYS A 1 88 ? -4.391 -15.534 -10.177 1.00 89.88 88 CYS A CA 1
ATOM 652 C C . CYS A 1 88 ? -4.232 -15.971 -11.643 1.00 89.88 88 CYS A C 1
ATOM 654 O O . CYS A 1 88 ? -5.045 -16.763 -12.122 1.00 89.88 88 CYS A O 1
ATOM 656 N N . PRO A 1 89 ? -3.155 -15.570 -12.340 1.00 88.56 89 PRO A N 1
ATOM 657 C CA . PRO A 1 89 ? -2.944 -15.954 -13.737 1.00 88.56 89 PRO A CA 1
ATOM 658 C C . PRO A 1 89 ? -2.657 -17.451 -13.927 1.00 88.56 89 PRO A C 1
ATOM 660 O O . PRO A 1 89 ? -2.758 -17.946 -15.040 1.00 88.56 89 PRO A O 1
ATOM 663 N N . LYS A 1 90 ? -2.279 -18.180 -12.863 1.00 89.06 90 LYS A N 1
ATOM 664 C CA . LYS A 1 90 ? -1.950 -19.613 -12.951 1.00 89.06 90 LYS A CA 1
ATOM 665 C C . LYS A 1 90 ? -3.145 -20.545 -12.760 1.00 89.06 90 LYS A C 1
ATOM 667 O O . LYS A 1 90 ? -3.132 -21.640 -13.297 1.00 89.06 90 LYS A O 1
ATOM 672 N N . CYS A 1 91 ? -4.122 -20.155 -11.943 1.00 91.00 91 CYS A N 1
ATOM 673 C CA . CYS A 1 91 ? -5.198 -21.062 -11.515 1.00 91.00 91 CYS A CA 1
ATOM 674 C C . CYS A 1 91 ? -6.578 -20.399 -11.409 1.00 91.00 91 CYS A C 1
ATOM 676 O O . CYS A 1 91 ? -7.520 -21.038 -10.962 1.00 91.00 91 CYS A O 1
ATOM 678 N N . GLY A 1 92 ? -6.709 -19.110 -11.736 1.00 88.25 92 GLY A N 1
ATOM 679 C CA . GLY A 1 92 ? -7.977 -18.374 -11.664 1.00 88.25 92 GLY A CA 1
ATOM 680 C C . GLY A 1 92 ? -8.419 -17.957 -10.256 1.00 88.25 92 GLY A C 1
ATOM 681 O O . GLY A 1 92 ? -9.151 -16.980 -10.125 1.00 88.25 92 GLY A O 1
ATOM 682 N N . ASN A 1 93 ? -7.925 -18.612 -9.201 1.00 89.88 93 ASN A N 1
ATOM 683 C CA . ASN A 1 93 ? -8.283 -18.299 -7.813 1.00 89.88 93 ASN A CA 1
ATOM 684 C C . ASN A 1 93 ? -7.958 -16.847 -7.407 1.00 89.88 93 ASN A C 1
ATOM 686 O O . ASN A 1 93 ? -7.009 -16.253 -7.931 1.00 89.88 93 ASN A O 1
ATOM 690 N N . PRO A 1 94 ? -8.685 -16.273 -6.432 1.00 90.12 94 PRO A N 1
ATOM 691 C CA . PRO A 1 94 ? -8.439 -14.918 -5.954 1.00 90.12 94 PRO A CA 1
ATOM 692 C C . PRO A 1 94 ? -7.040 -14.778 -5.344 1.00 90.12 94 PRO A C 1
ATOM 694 O O . PRO A 1 94 ? -6.558 -15.654 -4.621 1.00 90.12 94 PRO A O 1
ATOM 697 N N . MET A 1 95 ? -6.383 -13.655 -5.618 1.00 91.12 95 MET A N 1
ATOM 698 C CA . MET A 1 95 ? -5.140 -13.262 -4.966 1.00 91.12 95 MET A CA 1
ATOM 699 C C . MET A 1 95 ? -5.397 -12.247 -3.866 1.00 91.12 95 MET A C 1
ATOM 701 O O . MET A 1 95 ? -6.167 -11.302 -4.050 1.00 91.12 95 MET A O 1
ATOM 705 N N . VAL A 1 96 ? -4.690 -12.424 -2.751 1.00 90.06 96 VAL A N 1
ATOM 706 C CA . VAL A 1 96 ? -4.839 -11.600 -1.552 1.00 90.06 96 VAL A CA 1
ATOM 707 C C . VAL A 1 96 ? -3.497 -11.182 -0.961 1.00 90.06 96 VAL A C 1
ATOM 709 O O . VAL A 1 96 ? -2.475 -11.839 -1.182 1.00 90.06 96 VAL A O 1
ATOM 712 N N . ILE A 1 97 ? -3.487 -10.093 -0.191 1.00 87.81 97 ILE A N 1
ATOM 713 C CA . ILE A 1 97 ? -2.317 -9.704 0.608 1.00 87.81 97 ILE A CA 1
ATOM 714 C C . ILE A 1 97 ? -2.199 -10.652 1.807 1.00 87.81 97 ILE A C 1
ATOM 716 O O . ILE A 1 97 ? -3.076 -10.695 2.662 1.00 87.81 97 ILE A O 1
ATOM 720 N N . LYS A 1 98 ? -1.087 -11.384 1.895 1.00 87.19 98 LYS A N 1
ATOM 721 C CA . LYS A 1 98 ? -0.746 -12.286 3.002 1.00 87.19 98 LYS A CA 1
ATOM 722 C C . LYS A 1 98 ? 0.455 -11.753 3.784 1.00 87.19 98 LYS A C 1
ATOM 724 O O . LYS A 1 98 ? 1.306 -11.044 3.246 1.00 87.19 98 LYS A O 1
ATOM 729 N N . ARG A 1 99 ? 0.546 -12.117 5.065 1.00 85.56 99 ARG A N 1
ATOM 730 C CA . ARG A 1 99 ? 1.660 -11.752 5.955 1.00 85.56 99 ARG A CA 1
ATOM 731 C C . ARG A 1 99 ? 2.630 -12.926 6.104 1.00 85.56 99 ARG A C 1
ATOM 733 O O . ARG A 1 99 ? 2.207 -14.056 6.307 1.00 85.56 99 ARG A O 1
ATOM 740 N N . SER A 1 100 ? 3.931 -12.654 6.022 1.00 85.75 100 SER A N 1
ATOM 741 C CA . SER A 1 100 ? 5.011 -13.619 6.278 1.00 85.75 100 SER A CA 1
ATOM 742 C C . SER A 1 100 ? 6.017 -13.067 7.294 1.00 85.75 100 SER A C 1
ATOM 744 O O . SER A 1 100 ? 5.981 -11.879 7.626 1.00 85.75 100 SER A O 1
ATOM 746 N N . LYS A 1 101 ? 6.982 -13.897 7.722 1.00 85.19 101 LYS A N 1
ATOM 747 C CA . LYS A 1 101 ? 8.133 -13.458 8.540 1.00 85.19 101 LYS A CA 1
ATOM 748 C C . LYS A 1 101 ? 8.909 -12.300 7.894 1.00 85.19 101 LYS A C 1
ATOM 750 O O . LYS A 1 101 ? 9.424 -11.435 8.591 1.00 85.19 101 LYS A O 1
ATOM 755 N N . ASN A 1 102 ? 8.952 -12.252 6.560 1.00 79.06 102 ASN A N 1
ATOM 756 C CA . ASN A 1 102 ? 9.693 -11.247 5.795 1.00 79.06 102 ASN A CA 1
ATOM 757 C C . ASN A 1 102 ? 8.864 -9.998 5.448 1.00 79.06 102 ASN A C 1
ATOM 759 O O . ASN A 1 102 ? 9.359 -9.125 4.731 1.00 79.06 102 ASN A O 1
ATOM 763 N N . GLY A 1 103 ? 7.636 -9.897 5.962 1.00 82.12 103 GLY A N 1
ATOM 764 C CA . GLY A 1 103 ? 6.683 -8.834 5.657 1.00 82.12 103 GLY A CA 1
ATOM 765 C C . GLY A 1 103 ? 5.513 -9.322 4.806 1.00 82.12 103 GLY A C 1
ATOM 766 O O . GLY A 1 103 ? 5.305 -10.526 4.622 1.00 82.12 103 GLY A O 1
ATOM 767 N N . ASN A 1 104 ? 4.728 -8.369 4.312 1.00 87.94 104 ASN A N 1
ATOM 768 C CA . ASN A 1 104 ? 3.573 -8.657 3.469 1.00 87.94 104 ASN A CA 1
ATOM 769 C C . ASN A 1 104 ? 4.018 -9.110 2.072 1.00 87.94 104 ASN A C 1
ATOM 771 O O . ASN A 1 104 ? 5.119 -8.786 1.627 1.00 87.94 104 ASN A O 1
ATOM 775 N N . PHE A 1 105 ? 3.161 -9.863 1.392 1.00 90.50 105 PHE A N 1
ATOM 776 C CA . PHE A 1 105 ? 3.298 -10.280 -0.003 1.00 90.50 105 PHE A CA 1
ATOM 777 C C . PHE A 1 105 ? 1.915 -10.562 -0.586 1.00 90.50 105 PHE A C 1
ATOM 779 O O . PHE A 1 105 ? 0.933 -10.646 0.146 1.00 90.50 105 PHE A O 1
ATOM 786 N N . ILE A 1 106 ? 1.825 -10.701 -1.900 1.00 91.12 106 ILE A N 1
ATOM 787 C CA . ILE A 1 106 ? 0.574 -11.029 -2.583 1.00 91.12 106 ILE A CA 1
ATOM 788 C C . ILE A 1 106 ? 0.633 -12.500 -2.924 1.00 91.12 106 ILE A C 1
ATOM 790 O O . ILE A 1 106 ? 1.570 -12.924 -3.593 1.00 91.12 106 ILE A O 1
ATOM 794 N N . GLY A 1 107 ? -0.331 -13.278 -2.452 1.00 91.50 107 GLY A N 1
ATOM 795 C CA . GLY A 1 107 ? -0.359 -14.720 -2.651 1.00 91.50 107 GLY A CA 1
ATOM 796 C C . GLY A 1 107 ? -1.704 -15.191 -3.175 1.00 91.50 107 GLY A C 1
ATOM 797 O O . GLY A 1 107 ? -2.749 -14.637 -2.831 1.00 91.50 107 GLY A O 1
ATOM 798 N N . CYS A 1 108 ? -1.677 -16.256 -3.971 1.00 92.19 108 CYS A N 1
ATOM 799 C CA . CYS A 1 108 ? -2.886 -16.971 -4.356 1.00 92.19 108 CYS A CA 1
ATOM 800 C C . CYS A 1 108 ? -3.604 -17.537 -3.119 1.00 92.19 108 CYS A C 1
ATOM 802 O O . CYS A 1 108 ? -2.964 -18.056 -2.195 1.00 92.19 108 CYS A O 1
ATOM 804 N N . ASN A 1 109 ? -4.935 -17.446 -3.079 1.00 90.31 109 ASN A N 1
ATOM 805 C CA . ASN A 1 109 ? -5.716 -18.051 -2.004 1.00 90.31 109 ASN A CA 1
ATOM 806 C C . ASN A 1 109 ? -5.772 -19.584 -2.107 1.00 90.31 109 ASN A C 1
ATOM 808 O O . ASN A 1 109 ? -5.885 -20.245 -1.086 1.00 90.31 109 ASN A O 1
ATOM 812 N N . GLY A 1 110 ? -5.586 -20.151 -3.304 1.00 87.44 110 GLY A N 1
ATOM 813 C CA . GLY A 1 110 ? -5.527 -21.601 -3.538 1.00 87.44 110 GLY A CA 1
ATOM 814 C C . GLY A 1 110 ? -4.207 -22.272 -3.132 1.00 87.44 110 GLY A C 1
ATOM 815 O O . GLY A 1 110 ? -3.813 -23.245 -3.757 1.00 87.44 110 GLY A O 1
ATOM 816 N N . TYR A 1 111 ? -3.474 -21.731 -2.159 1.00 87.56 111 TYR A N 1
ATOM 817 C CA . TYR A 1 111 ? -2.292 -22.391 -1.586 1.00 87.56 111 TYR A CA 1
ATOM 818 C C . TYR A 1 111 ? -2.751 -23.540 -0.662 1.00 87.56 111 TYR A C 1
ATOM 820 O O . TYR A 1 111 ? -3.699 -23.309 0.089 1.00 87.56 111 TYR A O 1
ATOM 828 N N . 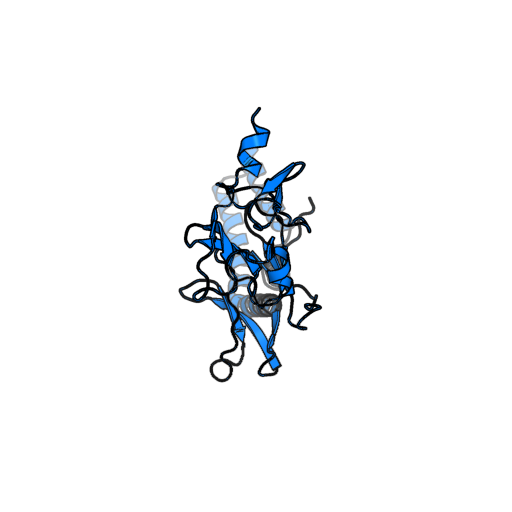PRO A 1 112 ? -2.103 -24.725 -0.645 1.00 89.50 112 PRO A N 1
ATOM 829 C CA . PRO A 1 112 ? -0.790 -25.055 -1.220 1.00 89.50 112 PRO A CA 1
ATOM 830 C C . PRO A 1 112 ? -0.767 -25.395 -2.718 1.00 89.50 112 PRO A C 1
ATOM 832 O O . PRO A 1 112 ? 0.294 -25.278 -3.327 1.00 89.50 112 PRO A O 1
ATOM 835 N N . GLU A 1 113 ? -1.911 -25.714 -3.325 1.00 92.00 113 GLU A N 1
ATOM 836 C CA . GLU A 1 113 ? -2.016 -26.160 -4.729 1.00 92.00 113 GLU A CA 1
ATOM 837 C C . GLU A 1 113 ? -1.479 -25.138 -5.747 1.00 92.00 113 GLU A C 1
ATOM 839 O O . GLU A 1 113 ? -0.934 -25.488 -6.792 1.00 92.00 113 GLU A O 1
ATOM 844 N N . CYS A 1 114 ? -1.583 -23.843 -5.436 1.00 91.25 114 CYS A N 1
ATOM 845 C CA . CYS A 1 114 ? -1.003 -22.770 -6.232 1.00 91.25 114 CYS A CA 1
ATOM 846 C C . CYS A 1 114 ? -0.028 -21.915 -5.416 1.00 91.25 114 CYS A C 1
ATOM 848 O O . CYS A 1 114 ? -0.407 -21.138 -4.539 1.00 91.25 114 CYS A O 1
ATOM 850 N N . THR A 1 115 ? 1.249 -21.979 -5.794 1.00 90.75 115 THR A N 1
ATOM 851 C CA . THR A 1 115 ? 2.361 -21.236 -5.175 1.00 90.75 115 THR A CA 1
ATOM 852 C C . THR A 1 115 ? 2.610 -19.862 -5.807 1.00 90.75 115 THR A C 1
ATOM 854 O O . THR A 1 115 ? 3.649 -19.241 -5.580 1.00 90.75 115 THR A O 1
ATOM 857 N N . CYS A 1 116 ? 1.681 -19.361 -6.631 1.00 90.88 116 CYS A N 1
ATOM 858 C CA . CYS A 1 116 ? 1.810 -18.043 -7.249 1.00 90.88 116 CYS A CA 1
ATOM 859 C C . CYS A 1 116 ? 1.844 -16.946 -6.176 1.00 90.88 116 CYS A C 1
ATOM 861 O O . CYS A 1 116 ? 0.895 -16.788 -5.403 1.00 90.88 116 CYS A O 1
ATOM 863 N N . ALA A 1 117 ? 2.941 -16.189 -6.153 1.00 89.69 117 ALA A N 1
ATOM 864 C CA . ALA A 1 117 ? 3.147 -15.094 -5.224 1.00 89.69 117 ALA A CA 1
ATOM 865 C C . ALA A 1 117 ? 3.957 -13.962 -5.865 1.00 89.69 117 ALA A C 1
ATOM 867 O O . ALA A 1 117 ? 4.864 -14.209 -6.662 1.00 89.69 117 ALA A O 1
ATOM 868 N N . TYR A 1 118 ? 3.658 -12.728 -5.465 1.00 90.25 118 TYR A N 1
ATOM 869 C CA . TYR A 1 118 ? 4.373 -11.524 -5.872 1.00 90.25 118 TYR A CA 1
ATOM 870 C C . TYR A 1 118 ? 4.866 -10.769 -4.633 1.00 90.25 118 TYR A C 1
ATOM 872 O O . TYR A 1 118 ? 4.103 -10.580 -3.677 1.00 90.25 118 TYR A O 1
ATOM 880 N N . PRO A 1 119 ? 6.140 -10.346 -4.604 1.00 88.44 119 PRO A N 1
ATOM 881 C CA . PRO A 1 119 ? 6.678 -9.625 -3.465 1.00 88.44 119 PRO A CA 1
ATOM 882 C C . PRO A 1 119 ? 6.171 -8.185 -3.478 1.00 88.44 119 PRO A C 1
ATOM 884 O O . PRO A 1 119 ? 6.010 -7.575 -4.535 1.00 88.44 119 PRO A O 1
ATOM 887 N N . VAL A 1 120 ? 5.993 -7.614 -2.291 1.00 86.75 120 VAL A N 1
ATOM 888 C CA . VAL A 1 120 ? 5.652 -6.199 -2.141 1.00 86.75 120 VAL A CA 1
ATOM 889 C C . VAL A 1 120 ? 6.711 -5.477 -1.312 1.00 86.75 120 VAL A C 1
ATOM 891 O O . VAL A 1 120 ? 7.409 -6.102 -0.508 1.00 86.75 120 VAL A O 1
ATOM 894 N N . PRO A 1 121 ? 6.886 -4.161 -1.510 1.00 81.31 121 PRO A N 1
ATOM 895 C CA . PRO A 1 121 ? 7.883 -3.404 -0.771 1.00 81.31 121 PRO A CA 1
ATOM 896 C C . PRO A 1 121 ? 7.603 -3.393 0.732 1.00 81.31 121 PRO A C 1
ATOM 898 O O . PRO A 1 121 ? 6.473 -3.162 1.163 1.00 81.31 121 PRO A O 1
ATOM 901 N N . LYS A 1 122 ? 8.657 -3.568 1.533 1.00 79.50 122 LYS A N 1
ATOM 902 C CA . LYS A 1 122 ? 8.573 -3.446 2.992 1.00 79.50 122 LYS A CA 1
ATOM 903 C C . LYS A 1 122 ? 8.163 -2.024 3.388 1.00 79.50 122 LYS A C 1
ATOM 905 O O . LYS A 1 122 ? 8.584 -1.058 2.751 1.00 79.50 122 LYS A O 1
ATOM 910 N N . SER A 1 123 ? 7.353 -1.915 4.439 1.00 76.56 123 SER A N 1
ATOM 911 C CA . SER A 1 123 ? 6.908 -0.639 5.026 1.00 76.56 123 SER A CA 1
ATOM 912 C C . SER A 1 123 ? 6.147 0.290 4.068 1.00 76.56 123 SER A C 1
ATOM 914 O O . SER A 1 123 ? 6.097 1.499 4.288 1.00 76.56 123 SER A O 1
ATOM 916 N N . ALA A 1 124 ? 5.565 -0.258 2.999 1.00 81.06 124 ALA A N 1
ATOM 917 C CA . ALA A 1 124 ? 4.654 0.469 2.127 1.00 81.06 124 ALA A CA 1
ATOM 918 C C . ALA A 1 124 ? 3.204 0.106 2.457 1.00 81.06 124 ALA A C 1
ATOM 920 O O . ALA A 1 124 ? 2.887 -1.065 2.670 1.00 81.06 124 ALA A O 1
ATOM 921 N N . MET A 1 125 ? 2.326 1.106 2.459 1.00 81.75 125 MET A N 1
ATOM 922 C CA . MET A 1 125 ? 0.887 0.872 2.485 1.00 81.75 125 MET A CA 1
ATOM 923 C C . MET A 1 125 ? 0.426 0.581 1.058 1.00 81.75 125 MET A C 1
ATOM 925 O O . MET A 1 125 ? 0.757 1.320 0.128 1.00 81.75 125 MET A O 1
ATOM 929 N N . ILE A 1 126 ? -0.302 -0.518 0.887 1.00 85.00 126 ILE A N 1
ATOM 930 C CA . ILE A 1 126 ? -0.763 -1.000 -0.414 1.00 85.00 126 ILE A CA 1
ATOM 931 C C . ILE A 1 126 ? -2.264 -0.787 -0.476 1.00 85.00 126 ILE A C 1
ATOM 933 O O . ILE A 1 126 ? -2.983 -1.208 0.426 1.00 85.00 126 ILE A O 1
ATOM 937 N N . GLN A 1 127 ? -2.717 -0.140 -1.540 1.00 83.94 127 GLN A N 1
ATOM 938 C CA . GLN A 1 127 ? -4.126 -0.015 -1.873 1.00 83.94 127 GLN A CA 1
ATOM 939 C C . GLN A 1 127 ? -4.381 -0.734 -3.196 1.00 83.94 127 GLN A C 1
ATOM 941 O O . GLN A 1 127 ? -3.594 -0.616 -4.143 1.00 83.94 127 GLN A O 1
ATOM 946 N N . THR A 1 128 ? -5.465 -1.500 -3.236 1.00 82.44 128 THR A N 1
ATOM 947 C CA . THR A 1 128 ? -5.966 -2.130 -4.454 1.00 82.44 128 THR A CA 1
ATOM 948 C C . THR A 1 128 ? -6.474 -1.055 -5.414 1.00 82.44 128 THR A C 1
ATOM 950 O O . THR A 1 128 ? -6.896 0.026 -5.001 1.00 82.44 128 THR A O 1
ATOM 953 N N . THR A 1 129 ? -6.356 -1.324 -6.709 1.00 82.56 129 THR A N 1
ATOM 954 C CA . THR A 1 129 ? -6.882 -0.467 -7.776 1.00 82.56 129 THR A CA 1
ATOM 955 C C . THR A 1 129 ? -7.621 -1.337 -8.775 1.00 82.56 129 THR A C 1
ATOM 957 O O . THR A 1 129 ? -7.164 -2.441 -9.062 1.00 82.56 129 THR A O 1
ATOM 960 N N . ASP A 1 130 ? -8.697 -0.821 -9.361 1.00 80.88 130 ASP A N 1
ATOM 961 C CA . ASP A 1 130 ? -9.499 -1.563 -10.347 1.00 80.88 130 ASP A CA 1
ATOM 962 C C . ASP A 1 130 ? -8.829 -1.643 -11.729 1.00 80.88 130 ASP A C 1
ATOM 964 O O . ASP A 1 130 ? -9.286 -2.347 -12.632 1.00 80.88 130 ASP A O 1
ATOM 968 N N . THR A 1 131 ? -7.720 -0.924 -11.919 1.00 84.56 131 THR A N 1
ATOM 969 C CA . THR A 1 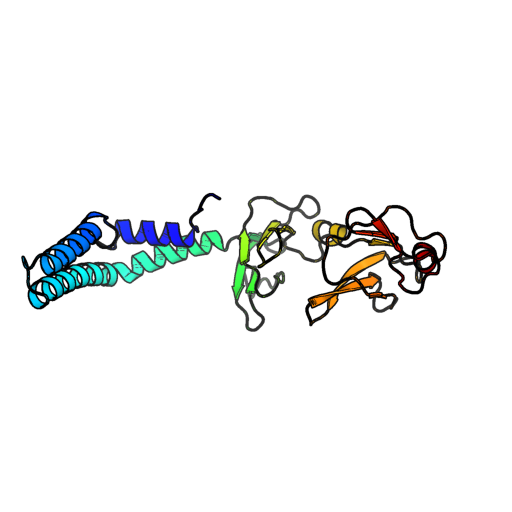131 ? -6.997 -0.887 -13.185 1.00 84.56 131 THR A CA 1
ATOM 970 C C . THR A 1 131 ? -6.112 -2.118 -13.366 1.00 84.56 131 THR A C 1
ATOM 972 O O . THR A 1 131 ? -5.343 -2.524 -12.490 1.00 84.56 131 THR A O 1
ATOM 975 N N . LYS A 1 132 ? -6.181 -2.705 -14.562 1.00 89.31 132 LYS A N 1
ATOM 976 C CA . LYS A 1 132 ? -5.266 -3.758 -15.013 1.00 89.31 132 LYS A CA 1
ATOM 977 C C . LYS A 1 132 ? -4.085 -3.142 -15.760 1.00 89.31 132 LYS A C 1
ATOM 979 O O . LYS A 1 132 ? -4.188 -2.080 -16.368 1.00 89.31 132 LYS A O 1
ATOM 984 N N . CYS A 1 133 ? -2.941 -3.808 -15.712 1.00 87.69 133 CYS A N 1
ATOM 985 C CA . CYS A 1 133 ? -1.740 -3.406 -16.424 1.00 87.69 133 CYS A CA 1
ATOM 986 C C . CYS A 1 133 ? -1.943 -3.575 -17.933 1.00 87.69 133 CYS A C 1
ATOM 988 O O . CYS A 1 133 ? -2.246 -4.672 -18.393 1.00 87.69 133 CYS A O 1
ATOM 990 N N . SER A 1 134 ? -1.697 -2.519 -18.706 1.00 86.75 134 SER A N 1
ATOM 991 C CA . SER A 1 134 ? -1.822 -2.532 -20.170 1.00 86.75 134 SER A CA 1
ATOM 992 C C . SER A 1 134 ? -0.845 -3.478 -20.876 1.00 86.75 134 SER A C 1
ATOM 994 O O . SER A 1 134 ? -1.111 -3.896 -21.994 1.00 86.75 134 SER A O 1
ATOM 996 N N . VAL A 1 135 ? 0.278 -3.826 -20.237 1.00 86.50 135 VAL A N 1
ATOM 997 C CA . VAL A 1 135 ? 1.316 -4.679 -20.840 1.00 86.50 135 VAL A CA 1
ATOM 998 C C . VAL A 1 135 ? 1.038 -6.166 -20.614 1.00 86.50 135 VAL A C 1
ATOM 1000 O O . VAL A 1 135 ? 1.168 -6.965 -21.530 1.00 86.50 135 VAL A O 1
ATOM 1003 N N . CYS A 1 136 ? 0.705 -6.558 -19.383 1.00 85.12 136 CYS A N 1
ATOM 1004 C CA . CYS A 1 136 ? 0.602 -7.975 -19.003 1.00 85.12 136 CYS A CA 1
ATOM 1005 C C . CYS A 1 136 ? -0.796 -8.401 -18.543 1.00 85.12 136 CYS A C 1
ATOM 1007 O O . CYS A 1 136 ? -0.984 -9.557 -18.181 1.00 85.12 136 CYS A O 1
ATOM 1009 N N . GLY A 1 137 ? -1.765 -7.483 -18.482 1.00 84.81 137 GLY A N 1
ATOM 1010 C CA . GLY A 1 137 ? -3.136 -7.764 -18.043 1.00 84.81 137 GLY A CA 1
ATOM 1011 C C . GLY A 1 137 ? -3.302 -8.035 -16.542 1.00 84.81 137 GLY A C 1
ATOM 1012 O O . GLY A 1 137 ? -4.432 -8.111 -16.062 1.00 84.81 137 GLY A O 1
ATOM 1013 N N . LEU A 1 138 ? -2.207 -8.150 -15.782 1.00 89.06 138 LEU A N 1
ATOM 1014 C CA . LEU A 1 138 ? -2.251 -8.348 -14.335 1.00 89.06 138 LEU A CA 1
ATOM 1015 C C . LEU A 1 138 ? -2.740 -7.085 -13.603 1.00 89.06 138 LEU A C 1
ATOM 1017 O O . LEU A 1 138 ? -2.520 -5.981 -14.100 1.00 89.06 138 LEU A O 1
ATOM 1021 N N . PRO A 1 139 ? -3.356 -7.207 -12.415 1.00 89.06 139 PRO A N 1
ATOM 1022 C CA . PRO A 1 139 ? -3.814 -6.053 -11.644 1.00 89.06 139 PRO A CA 1
ATOM 1023 C C . PRO A 1 139 ? -2.697 -5.049 -11.329 1.00 89.06 139 PRO A C 1
ATOM 1025 O O . PRO A 1 139 ? -1.519 -5.404 -11.215 1.00 89.06 139 PRO A O 1
ATOM 1028 N N . GLN A 1 140 ? -3.063 -3.780 -11.175 1.00 90.50 140 GLN A N 1
ATOM 1029 C CA . GLN A 1 140 ? -2.179 -2.755 -10.629 1.00 90.50 140 GLN A CA 1
ATOM 1030 C C . GLN A 1 140 ? -2.456 -2.538 -9.139 1.00 90.50 140 GLN A C 1
ATOM 1032 O O . GLN A 1 140 ? -3.470 -2.972 -8.597 1.00 90.50 140 GLN A O 1
ATOM 1037 N N . LEU A 1 141 ? -1.508 -1.891 -8.467 1.00 89.44 141 LEU A N 1
ATOM 1038 C CA . LEU A 1 141 ? -1.587 -1.506 -7.067 1.00 89.44 141 LEU A CA 1
ATOM 1039 C C . LEU A 1 141 ? -1.116 -0.075 -6.907 1.00 89.44 141 LEU A C 1
ATOM 1041 O O . LEU A 1 141 ? -0.149 0.347 -7.547 1.00 89.44 141 LEU A O 1
ATOM 1045 N N . LYS A 1 142 ? -1.722 0.627 -5.957 1.00 88.19 142 LYS A N 1
ATOM 1046 C CA . LYS A 1 142 ? -1.244 1.920 -5.488 1.00 88.19 142 LYS A CA 1
ATOM 1047 C C . LYS A 1 142 ? -0.364 1.720 -4.256 1.00 88.19 142 LYS A C 1
ATOM 1049 O O . LYS A 1 142 ? -0.823 1.298 -3.197 1.00 88.19 142 LYS A O 1
ATOM 1054 N N . ILE A 1 143 ? 0.920 2.031 -4.405 1.00 87.06 143 ILE A N 1
ATOM 1055 C CA . ILE A 1 143 ? 1.940 1.935 -3.362 1.00 87.06 143 ILE A CA 1
ATOM 1056 C C . ILE A 1 143 ? 2.156 3.315 -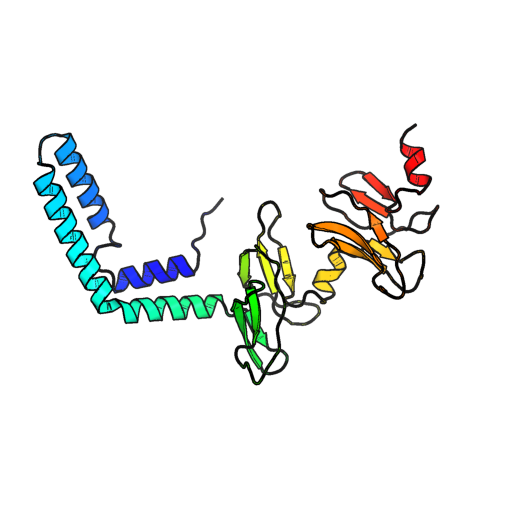2.745 1.00 87.06 143 ILE A C 1
ATOM 1058 O O . ILE A 1 143 ? 2.542 4.264 -3.431 1.00 87.06 143 ILE A O 1
ATOM 1062 N N . ILE A 1 144 ? 1.950 3.413 -1.433 1.00 84.62 144 ILE A N 1
ATOM 1063 C CA . ILE A 1 144 ? 2.117 4.638 -0.650 1.00 84.62 144 ILE A CA 1
ATOM 1064 C C . ILE A 1 144 ? 3.278 4.442 0.328 1.00 84.62 144 ILE A C 1
ATOM 1066 O O . ILE A 1 144 ? 3.295 3.499 1.122 1.00 84.62 144 ILE A O 1
ATOM 1070 N N . ARG A 1 145 ? 4.266 5.340 0.272 1.00 82.06 145 ARG A N 1
ATOM 1071 C CA . ARG A 1 145 ? 5.428 5.360 1.171 1.00 82.06 145 ARG A CA 1
ATOM 1072 C C . ARG A 1 145 ? 5.602 6.754 1.755 1.00 82.06 145 ARG A C 1
ATOM 1074 O O . ARG A 1 145 ? 5.334 7.748 1.086 1.00 82.06 145 ARG A O 1
ATOM 1081 N N . LYS A 1 146 ? 6.102 6.836 2.989 1.00 75.94 146 LYS A N 1
ATOM 1082 C CA . LYS A 1 146 ? 6.389 8.120 3.638 1.00 75.94 146 LYS A CA 1
ATOM 1083 C C . LYS A 1 146 ? 7.425 8.905 2.817 1.00 75.94 146 LYS A C 1
ATOM 1085 O O . LYS A 1 146 ? 8.501 8.387 2.531 1.00 75.94 146 LYS A O 1
ATOM 1090 N N . GLY A 1 147 ? 7.092 10.142 2.446 1.00 71.94 147 GLY A N 1
ATOM 1091 C CA . GLY A 1 147 ? 7.990 11.054 1.726 1.00 71.94 147 GLY A CA 1
ATOM 1092 C C . GLY A 1 147 ? 8.121 10.822 0.214 1.00 71.94 147 GLY A C 1
ATOM 1093 O O . GLY A 1 147 ? 8.936 11.492 -0.414 1.00 71.94 147 GLY A O 1
ATOM 1094 N N . ILE A 1 148 ? 7.348 9.906 -0.383 1.00 74.12 148 ILE A N 1
ATOM 1095 C CA . ILE A 1 148 ? 7.317 9.678 -1.838 1.00 74.12 148 ILE A CA 1
ATOM 1096 C C . ILE A 1 148 ? 5.859 9.779 -2.315 1.00 74.12 148 ILE A C 1
ATOM 1098 O O . ILE A 1 148 ? 4.989 9.184 -1.673 1.00 74.12 148 ILE A O 1
ATOM 1102 N N . PRO A 1 149 ? 5.569 10.485 -3.426 1.00 73.00 149 PRO A N 1
ATOM 1103 C CA . PRO A 1 149 ? 4.226 10.515 -3.999 1.00 73.00 149 PRO A CA 1
ATOM 1104 C C . PRO A 1 149 ? 3.689 9.097 -4.264 1.00 73.00 149 PRO A C 1
ATOM 1106 O O . PRO A 1 149 ? 4.464 8.238 -4.695 1.00 73.00 149 PRO A O 1
ATOM 1109 N N . PRO A 1 150 ? 2.389 8.830 -4.037 1.00 83.31 150 PRO A N 1
ATOM 1110 C CA . PRO A 1 150 ? 1.785 7.534 -4.332 1.00 83.31 150 PRO A CA 1
ATOM 1111 C C . PRO A 1 150 ? 2.058 7.084 -5.770 1.00 83.31 150 PRO A C 1
ATOM 1113 O O . PRO A 1 150 ? 1.857 7.848 -6.712 1.00 83.31 150 PRO A O 1
ATOM 1116 N N . GLN A 1 151 ? 2.492 5.837 -5.946 1.00 84.69 151 GLN A N 1
ATOM 1117 C CA . GLN A 1 151 ? 2.812 5.282 -7.262 1.00 84.69 151 GLN A CA 1
ATOM 1118 C C . GLN A 1 151 ? 1.862 4.143 -7.605 1.00 84.69 151 GLN A C 1
ATOM 1120 O O . GLN A 1 151 ? 1.678 3.236 -6.800 1.00 84.69 151 GLN A O 1
ATOM 1125 N N . VAL A 1 152 ? 1.312 4.162 -8.819 1.00 88.31 152 VAL A N 1
ATOM 1126 C CA . VAL A 1 152 ? 0.581 3.019 -9.379 1.00 88.31 152 VAL A CA 1
ATOM 1127 C C . VAL A 1 152 ? 1.551 2.156 -10.186 1.00 88.31 152 VAL A C 1
ATOM 1129 O O . VAL A 1 152 ? 2.283 2.666 -11.044 1.00 88.31 152 VAL A O 1
ATOM 1132 N N . CYS A 1 153 ? 1.594 0.861 -9.884 1.00 87.94 153 CYS A N 1
ATOM 1133 C CA . CYS A 1 153 ? 2.470 -0.113 -10.534 1.00 87.94 153 CYS A CA 1
ATOM 1134 C C . CYS A 1 153 ? 1.780 -1.474 -10.686 1.00 87.94 153 CYS A C 1
ATOM 1136 O O . CYS A 1 153 ? 0.898 -1.821 -9.908 1.00 87.94 153 CYS A O 1
ATOM 1138 N N . CYS A 1 154 ? 2.204 -2.259 -11.675 1.00 89.81 154 CYS A N 1
ATOM 1139 C CA . CYS A 1 154 ? 1.760 -3.643 -11.843 1.00 89.81 154 CYS A CA 1
ATOM 1140 C C . CYS A 1 154 ? 2.163 -4.498 -10.628 1.00 89.81 154 CYS A C 1
ATOM 1142 O O . CYS A 1 154 ? 3.228 -4.266 -10.049 1.00 89.81 154 CYS A O 1
ATOM 1144 N N . ILE A 1 155 ? 1.349 -5.501 -10.279 1.00 88.62 155 ILE A N 1
ATOM 1145 C CA . ILE A 1 155 ? 1.647 -6.465 -9.207 1.00 88.62 155 ILE A CA 1
ATOM 1146 C C . ILE A 1 155 ? 2.959 -7.227 -9.422 1.00 88.62 155 ILE A C 1
ATOM 1148 O O . ILE A 1 155 ? 3.592 -7.610 -8.444 1.00 88.62 155 ILE A O 1
ATOM 1152 N N . ASP A 1 156 ? 3.373 -7.445 -10.675 1.00 87.44 156 ASP A N 1
ATOM 1153 C CA . ASP A 1 156 ? 4.624 -8.121 -11.000 1.00 87.44 156 ASP A CA 1
ATOM 1154 C C . ASP A 1 156 ? 5.763 -7.095 -11.087 1.00 87.44 156 ASP A C 1
ATOM 1156 O O . ASP A 1 156 ? 5.814 -6.306 -12.040 1.00 87.44 156 ASP A O 1
ATOM 1160 N N . PRO A 1 157 ? 6.729 -7.100 -10.148 1.00 81.69 157 PRO A N 1
ATOM 1161 C CA . PRO A 1 157 ? 7.866 -6.186 -10.191 1.00 81.69 157 PRO A CA 1
ATOM 1162 C C . PRO A 1 157 ? 8.717 -6.331 -11.455 1.00 81.69 157 PRO A C 1
ATOM 1164 O O . PRO A 1 157 ? 9.415 -5.389 -11.820 1.00 81.69 157 PRO A O 1
ATOM 1167 N N . LYS A 1 158 ? 8.675 -7.496 -12.116 1.00 80.06 158 LYS A N 1
ATOM 1168 C CA . LYS A 1 158 ? 9.424 -7.773 -13.348 1.00 80.06 158 LYS A CA 1
ATOM 1169 C C . LYS A 1 158 ? 8.721 -7.249 -14.602 1.00 80.06 158 LYS A C 1
ATOM 1171 O O . LYS A 1 158 ? 9.328 -7.250 -15.669 1.00 80.06 158 LYS A O 1
ATOM 1176 N N . CYS A 1 159 ? 7.478 -6.775 -14.493 1.00 82.38 159 CYS A N 1
ATOM 1177 C CA . CYS A 1 159 ? 6.740 -6.238 -15.628 1.00 82.38 159 CYS A CA 1
ATOM 1178 C C . CYS A 1 159 ? 7.462 -5.022 -16.240 1.00 82.38 159 CYS A C 1
ATOM 1180 O O . CYS A 1 159 ? 7.984 -4.149 -15.533 1.00 82.38 159 CYS A O 1
ATOM 1182 N N . THR A 1 160 ? 7.464 -4.923 -17.571 1.00 80.56 160 THR A N 1
ATOM 1183 C CA . THR A 1 160 ? 8.072 -3.793 -18.291 1.00 80.56 160 THR A CA 1
ATOM 1184 C C . THR A 1 160 ? 7.407 -2.465 -17.940 1.00 80.56 160 THR A C 1
ATOM 1186 O O . THR A 1 160 ? 8.112 -1.466 -17.853 1.00 80.56 160 THR A O 1
ATOM 1189 N N . SER A 1 161 ? 6.109 -2.448 -17.604 1.00 81.69 161 SER A N 1
ATOM 1190 C CA . SER A 1 161 ? 5.405 -1.246 -17.118 1.00 81.69 161 SER A CA 1
ATOM 1191 C C . SER A 1 161 ? 6.019 -0.658 -15.841 1.00 81.69 161 SER A C 1
ATOM 1193 O O . SER A 1 161 ? 5.907 0.538 -15.580 1.00 81.69 161 SER A O 1
ATOM 1195 N N . ASN A 1 162 ? 6.639 -1.510 -15.022 1.00 77.00 162 ASN A N 1
ATOM 1196 C CA . ASN A 1 162 ? 7.308 -1.116 -13.786 1.00 77.00 162 ASN A CA 1
ATOM 1197 C C . ASN A 1 162 ? 8.779 -0.776 -14.037 1.00 77.00 162 ASN A C 1
ATOM 1199 O O . ASN A 1 162 ? 9.338 0.106 -13.387 1.00 77.00 162 ASN A O 1
ATOM 1203 N N . THR A 1 163 ? 9.401 -1.472 -14.989 1.00 65.19 163 THR A N 1
ATOM 1204 C CA . THR A 1 163 ? 10.840 -1.387 -15.259 1.00 65.19 163 THR A CA 1
ATOM 1205 C C . THR A 1 163 ? 11.200 -0.243 -16.210 1.00 65.19 163 THR A C 1
ATOM 1207 O O . THR A 1 163 ? 12.296 0.301 -16.099 1.00 65.19 163 THR A O 1
ATOM 1210 N N . SER A 1 164 ? 10.291 0.176 -17.097 1.00 60.06 164 SER A N 1
ATOM 1211 C CA . SER A 1 164 ? 10.509 1.278 -18.047 1.00 60.06 164 SER A CA 1
ATOM 1212 C C . SER A 1 164 ? 10.817 2.605 -17.349 1.00 60.06 164 SER A C 1
ATOM 1214 O O . SER A 1 164 ? 11.655 3.361 -17.824 1.00 60.06 164 SER A O 1
ATOM 1216 N N . LYS A 1 165 ? 10.246 2.840 -16.158 1.00 63.34 165 LYS A N 1
ATOM 1217 C CA . LYS A 1 165 ? 10.553 4.012 -15.314 1.00 63.34 165 LYS A CA 1
ATOM 1218 C C . LYS A 1 165 ? 11.999 4.044 -14.806 1.00 63.34 165 LYS A C 1
ATOM 1220 O O . LYS A 1 165 ? 12.474 5.096 -14.397 1.00 63.34 165 LYS A O 1
ATOM 1225 N N . ASN A 1 166 ? 12.683 2.902 -14.809 1.00 73.56 166 ASN A N 1
ATOM 1226 C CA . ASN A 1 166 ? 14.059 2.778 -14.341 1.00 73.56 166 ASN A CA 1
ATOM 1227 C C . ASN A 1 166 ? 15.065 2.715 -15.491 1.00 73.56 166 ASN A C 1
ATOM 1229 O O . ASN A 1 166 ? 16.253 2.663 -15.198 1.00 73.56 166 ASN A O 1
ATOM 1233 N N . TYR A 1 167 ? 14.633 2.673 -16.756 1.00 84.12 167 TYR A N 1
ATOM 1234 C CA . TYR A 1 167 ? 15.535 2.621 -17.906 1.00 84.12 167 TYR A CA 1
ATOM 1235 C C . TYR A 1 167 ? 16.307 3.935 -18.033 1.00 84.12 167 TYR A C 1
ATOM 1237 O O . TYR A 1 167 ? 15.706 5.006 -18.034 1.00 84.12 167 TYR A O 1
ATOM 1245 N N . LEU A 1 168 ? 17.635 3.846 -18.135 1.00 85.81 168 LEU A N 1
ATOM 1246 C CA . LEU A 1 168 ? 18.504 5.008 -18.310 1.00 85.81 168 LEU A CA 1
ATOM 1247 C C . LEU A 1 168 ? 19.125 5.085 -19.709 1.00 85.81 168 LEU A C 1
ATOM 1249 O O . LEU A 1 168 ? 19.362 6.182 -20.189 1.00 85.81 168 LEU A O 1
ATOM 1253 N N . GLY A 1 169 ? 19.364 3.953 -20.374 1.00 87.06 169 GLY A N 1
ATOM 1254 C CA . GLY A 1 169 ? 19.976 3.898 -21.706 1.00 87.06 169 GLY A CA 1
ATOM 1255 C C . GLY A 1 169 ? 20.650 2.551 -21.976 1.00 87.06 169 GLY A C 1
ATOM 1256 O O . GLY A 1 169 ? 20.639 1.670 -21.113 1.00 87.06 169 GLY A O 1
ATOM 1257 N N . LYS A 1 170 ? 21.266 2.375 -23.151 1.00 89.19 170 LYS A N 1
ATOM 1258 C CA . LYS A 1 170 ? 22.056 1.169 -23.472 1.00 89.19 170 LYS A CA 1
ATOM 1259 C C . LYS A 1 170 ? 23.322 1.086 -22.610 1.00 89.19 170 LYS A C 1
ATOM 1261 O O . LYS A 1 170 ? 23.862 2.103 -22.179 1.00 89.19 170 LYS A O 1
ATOM 1266 N N . CYS A 1 171 ? 23.775 -0.131 -22.320 1.00 89.12 171 CYS A N 1
ATOM 1267 C CA . CYS A 1 171 ? 25.012 -0.350 -21.576 1.00 89.12 171 CYS A CA 1
ATOM 1268 C C . CYS A 1 171 ? 26.227 -0.172 -22.501 1.00 89.12 171 CYS A C 1
ATOM 1270 O O . CYS A 1 171 ? 26.326 -0.926 -23.465 1.00 89.12 171 CYS A O 1
ATOM 1272 N N . PRO A 1 172 ? 27.173 0.735 -22.191 1.00 88.44 172 PRO A N 1
ATOM 1273 C CA . PRO A 1 172 ? 28.348 0.959 -23.039 1.00 88.44 172 PRO A CA 1
ATOM 1274 C C . PRO A 1 172 ? 29.348 -0.206 -23.006 1.00 88.44 172 PRO A C 1
ATOM 1276 O O . PRO A 1 172 ? 30.135 -0.368 -23.928 1.00 88.44 172 PRO A O 1
ATOM 1279 N N . THR A 1 173 ? 29.327 -1.023 -21.948 1.00 88.06 173 THR A N 1
ATOM 1280 C CA . THR A 1 173 ? 30.313 -2.093 -21.737 1.00 88.06 173 THR A CA 1
ATOM 1281 C C . THR A 1 173 ? 29.968 -3.369 -22.496 1.00 88.06 173 THR A C 1
ATOM 1283 O O . THR A 1 173 ? 30.856 -4.025 -23.021 1.00 88.06 173 THR A O 1
ATOM 1286 N N . CYS A 1 174 ? 28.686 -3.752 -22.532 1.00 87.75 174 CYS A N 1
ATOM 1287 C CA . CYS A 1 174 ? 28.261 -4.994 -23.188 1.00 87.75 174 CYS A CA 1
ATOM 1288 C C . CYS A 1 174 ? 27.457 -4.780 -24.471 1.00 87.75 174 CYS A C 1
ATOM 1290 O O . CYS A 1 174 ? 27.285 -5.744 -25.201 1.00 87.75 174 CYS A O 1
ATOM 1292 N N . ASN A 1 175 ? 26.942 -3.572 -24.739 1.00 83.88 175 ASN A N 1
ATOM 1293 C CA . ASN A 1 175 ? 26.081 -3.208 -25.879 1.00 83.88 175 ASN A CA 1
ATOM 1294 C C . ASN A 1 175 ? 24.793 -4.038 -26.095 1.00 83.88 175 ASN A C 1
ATOM 1296 O O . ASN A 1 175 ? 23.902 -3.595 -26.815 1.00 83.88 175 ASN A O 1
ATOM 1300 N N . GLU A 1 176 ? 24.641 -5.183 -25.432 1.00 85.06 176 GLU A N 1
ATOM 1301 C CA . GLU A 1 176 ? 23.453 -6.039 -25.438 1.00 85.06 176 GLU A CA 1
ATOM 1302 C C . GLU A 1 176 ? 22.462 -5.648 -24.332 1.00 85.06 176 GLU A C 1
ATOM 1304 O O . GLU A 1 176 ? 21.245 -5.703 -24.503 1.00 85.06 176 GLU A O 1
ATOM 1309 N N . GLY A 1 177 ? 22.986 -5.255 -23.169 1.00 84.56 177 GLY A N 1
ATOM 1310 C CA . GLY A 1 177 ? 22.196 -4.875 -22.005 1.00 84.56 177 GLY A CA 1
ATOM 1311 C C . GLY A 1 177 ? 21.797 -3.399 -21.990 1.00 84.56 177 GLY A C 1
ATOM 1312 O O . GLY A 1 177 ? 22.281 -2.569 -22.760 1.00 84.56 177 GLY A O 1
ATOM 1313 N N . TYR A 1 178 ? 20.955 -3.045 -21.023 1.00 88.31 178 TYR A N 1
ATOM 1314 C CA . TYR A 1 178 ? 20.587 -1.663 -20.729 1.00 88.31 178 TYR A CA 1
ATOM 1315 C C . TYR A 1 178 ? 20.856 -1.323 -19.267 1.00 88.31 178 TYR A C 1
ATOM 1317 O O . TYR A 1 178 ? 20.803 -2.176 -18.381 1.00 88.31 178 TYR A O 1
ATOM 1325 N N . ILE A 1 179 ? 21.151 -0.056 -19.012 1.00 90.19 179 ILE A N 1
ATOM 1326 C CA . ILE A 1 179 ? 21.357 0.488 -17.678 1.00 90.19 179 ILE A CA 1
ATOM 1327 C C . ILE A 1 179 ? 19.999 0.818 -17.068 1.00 90.19 179 ILE A C 1
ATOM 1329 O O . ILE A 1 179 ? 19.168 1.483 -17.692 1.00 90.19 179 ILE A O 1
ATOM 1333 N N . ARG A 1 180 ? 19.778 0.367 -15.831 1.00 88.31 180 ARG A N 1
ATOM 1334 C CA . ARG A 1 180 ? 18.567 0.659 -15.061 1.00 88.31 180 ARG A CA 1
ATOM 1335 C C . ARG A 1 180 ? 18.859 1.084 -13.628 1.00 88.31 180 ARG A C 1
ATOM 1337 O O . ARG A 1 180 ? 19.867 0.674 -13.059 1.00 88.31 180 ARG A O 1
ATOM 1344 N N . ILE A 1 181 ? 17.950 1.848 -13.027 1.00 86.94 181 ILE A N 1
ATOM 1345 C CA . ILE A 1 181 ? 17.995 2.194 -11.600 1.00 86.94 181 ILE A CA 1
ATOM 1346 C C . ILE A 1 181 ? 17.704 0.946 -10.750 1.00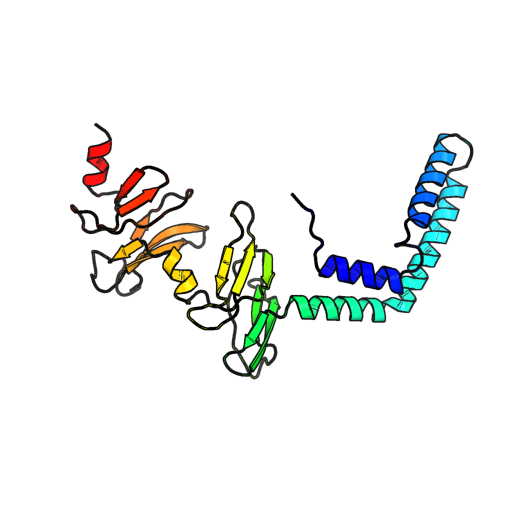 86.94 181 ILE A C 1
ATOM 1348 O O . ILE A 1 181 ? 16.703 0.253 -10.935 1.00 86.94 181 ILE A O 1
ATOM 1352 N N . LEU A 1 182 ? 18.590 0.686 -9.796 1.00 81.81 182 LEU A N 1
ATOM 1353 C CA . LEU A 1 182 ? 18.554 -0.365 -8.787 1.00 81.81 182 LEU A CA 1
ATOM 1354 C C . LEU A 1 182 ? 18.683 0.263 -7.393 1.00 81.81 182 LEU A C 1
ATOM 1356 O O . LEU A 1 182 ? 19.106 1.409 -7.243 1.00 81.81 182 LEU A O 1
ATOM 1360 N N . TYR A 1 183 ? 18.331 -0.499 -6.360 1.00 79.56 183 TYR A N 1
ATOM 1361 C CA . TYR A 1 183 ? 18.433 -0.081 -4.962 1.00 79.56 183 TYR A CA 1
ATOM 1362 C C . TYR A 1 183 ? 19.214 -1.126 -4.169 1.00 79.56 183 TYR A C 1
ATOM 1364 O O . TYR A 1 183 ? 18.981 -2.326 -4.311 1.00 79.56 183 TYR A O 1
ATOM 1372 N N . SER A 1 184 ? 20.153 -0.676 -3.337 1.00 76.19 184 SER A N 1
ATOM 1373 C CA . SER A 1 184 ? 20.907 -1.553 -2.440 1.00 76.19 184 SER A CA 1
ATOM 1374 C C . SER A 1 184 ? 20.051 -2.002 -1.252 1.00 76.19 184 SER A C 1
ATOM 1376 O O . SER A 1 184 ? 18.987 -1.439 -0.984 1.00 76.19 184 SER A O 1
ATOM 1378 N N . LYS A 1 185 ? 20.540 -2.978 -0.473 1.00 68.81 185 LYS A N 1
ATOM 1379 C CA . LYS A 1 185 ? 19.892 -3.400 0.786 1.00 68.81 185 LYS A CA 1
ATOM 1380 C C . LYS A 1 185 ? 19.707 -2.239 1.776 1.00 68.81 185 LYS A C 1
ATOM 1382 O O . LYS A 1 185 ? 18.738 -2.236 2.524 1.00 68.81 185 LYS A O 1
ATOM 1387 N N . ALA A 1 186 ? 20.599 -1.245 1.741 1.00 70.50 186 ALA A N 1
ATOM 1388 C CA . ALA A 1 186 ? 20.530 -0.030 2.556 1.00 70.50 186 ALA A CA 1
ATOM 1389 C C . ALA A 1 186 ? 19.626 1.068 1.951 1.00 70.50 186 ALA A C 1
ATOM 1391 O O . ALA A 1 186 ? 19.604 2.190 2.448 1.00 70.50 186 ALA A O 1
ATOM 1392 N N . GLY A 1 187 ? 18.924 0.791 0.846 1.00 61.94 187 GLY A N 1
ATOM 1393 C CA . GLY A 1 187 ? 18.014 1.735 0.190 1.00 61.94 187 GLY A CA 1
ATOM 1394 C C . GLY A 1 187 ? 18.695 2.818 -0.654 1.00 61.94 187 GLY A C 1
ATOM 1395 O O . GLY A 1 187 ? 18.008 3.664 -1.223 1.00 61.94 187 GLY A O 1
ATOM 1396 N N . LYS A 1 188 ? 20.029 2.797 -0.787 1.00 78.81 188 LYS A N 1
ATOM 1397 C CA . LYS A 1 188 ? 20.754 3.709 -1.687 1.00 78.81 188 LYS A CA 1
ATOM 1398 C C . LYS A 1 188 ? 20.520 3.279 -3.133 1.00 78.81 188 LYS A C 1
ATOM 1400 O O . LYS A 1 188 ? 20.744 2.114 -3.465 1.00 78.81 188 LYS A O 1
ATOM 1405 N N . ARG A 1 189 ? 20.078 4.204 -3.986 1.00 85.25 189 ARG A N 1
ATOM 1406 C CA . ARG A 1 189 ? 19.908 3.927 -5.416 1.00 85.25 189 ARG A CA 1
ATOM 1407 C C . ARG A 1 189 ? 21.230 4.017 -6.174 1.00 85.25 189 ARG A C 1
ATOM 1409 O O . ARG A 1 189 ? 22.077 4.840 -5.844 1.00 85.25 189 ARG A O 1
ATOM 1416 N N . PHE A 1 190 ? 21.379 3.184 -7.191 1.00 90.31 190 PHE A N 1
ATOM 1417 C CA . PHE A 1 190 ? 22.506 3.152 -8.123 1.00 90.31 190 PHE A CA 1
ATOM 1418 C C . PHE A 1 190 ? 22.002 2.675 -9.486 1.00 90.31 190 PHE A C 1
ATOM 1420 O O . PHE A 1 190 ? 20.901 2.143 -9.581 1.00 90.31 190 PHE A O 1
ATOM 1427 N N . ALA A 1 191 ? 22.763 2.879 -10.550 1.00 91.19 191 ALA A N 1
ATOM 1428 C CA . ALA A 1 191 ? 22.431 2.354 -11.864 1.00 91.19 191 ALA A CA 1
ATOM 1429 C C . ALA A 1 191 ? 23.267 1.109 -12.155 1.00 91.19 191 ALA A C 1
ATOM 1431 O O . ALA A 1 191 ? 24.445 1.072 -11.818 1.00 91.19 191 ALA A O 1
ATOM 1432 N N . GLY A 1 192 ? 22.679 0.092 -12.776 1.00 90.69 192 GLY A N 1
ATOM 1433 C CA . GLY A 1 192 ? 23.392 -1.134 -13.129 1.00 90.69 192 GLY A CA 1
ATOM 1434 C C . GLY A 1 192 ? 22.870 -1.775 -14.405 1.00 90.69 192 GLY A C 1
ATOM 1435 O O . GLY A 1 192 ? 21.730 -1.533 -14.810 1.00 90.69 192 GLY A O 1
ATOM 1436 N N . CYS A 1 193 ? 23.715 -2.587 -15.038 1.00 91.06 193 CYS A N 1
ATOM 1437 C CA . CYS A 1 193 ? 23.361 -3.323 -16.247 1.00 91.06 193 CYS A CA 1
ATOM 1438 C C . CYS A 1 193 ? 22.275 -4.381 -15.980 1.00 91.06 193 CYS A C 1
ATOM 1440 O O . CYS A 1 193 ? 22.275 -5.072 -14.958 1.00 91.06 193 CYS A O 1
ATOM 1442 N N . SER A 1 194 ? 21.343 -4.532 -16.922 1.00 87.44 194 SER A N 1
ATOM 1443 C CA . SER A 1 194 ? 20.315 -5.575 -16.902 1.00 87.44 194 SER A CA 1
ATOM 1444 C C . SER A 1 194 ? 20.887 -6.989 -17.038 1.00 87.44 194 SER A C 1
ATOM 1446 O O . SER A 1 194 ? 20.268 -7.921 -16.531 1.00 87.44 194 SER A O 1
ATOM 1448 N N . ASN A 1 195 ? 22.069 -7.140 -17.649 1.00 87.81 195 ASN A N 1
ATOM 1449 C CA . ASN A 1 195 ? 22.698 -8.429 -17.955 1.00 87.81 195 ASN A CA 1
ATOM 1450 C C . ASN A 1 195 ? 23.616 -8.960 -16.830 1.00 87.81 195 ASN A C 1
ATOM 1452 O O . ASN A 1 195 ? 24.480 -9.804 -17.060 1.00 87.81 195 ASN A O 1
ATOM 1456 N N . TRP A 1 196 ? 23.475 -8.456 -15.601 1.00 82.75 196 TRP A N 1
ATOM 1457 C CA . TRP A 1 196 ? 24.139 -9.027 -14.423 1.00 82.75 196 TRP A CA 1
ATOM 1458 C C . TRP A 1 196 ? 23.719 -10.500 -14.230 1.00 82.75 196 TRP A C 1
ATOM 1460 O O . TRP A 1 196 ? 22.519 -10.779 -14.299 1.00 82.75 196 TRP A O 1
ATOM 1470 N N . PRO A 1 197 ? 24.636 -11.452 -13.954 1.00 83.88 197 PRO A N 1
ATOM 1471 C CA . PRO A 1 197 ? 26.047 -11.280 -13.579 1.00 83.88 197 PRO A CA 1
ATOM 1472 C C . PRO A 1 197 ? 27.058 -11.258 -14.737 1.00 83.88 197 PRO A C 1
ATOM 1474 O O . PRO A 1 197 ? 28.241 -11.062 -14.487 1.00 83.88 197 PRO A O 1
ATOM 1477 N N . LYS A 1 198 ? 26.626 -11.423 -15.993 1.00 88.62 198 LYS A N 1
ATOM 1478 C CA . LYS A 1 198 ? 27.529 -11.417 -17.161 1.00 88.62 198 LYS A CA 1
ATOM 1479 C C . LYS A 1 198 ? 28.153 -10.042 -17.423 1.00 88.62 198 LYS A C 1
ATOM 1481 O O . LYS A 1 198 ? 29.261 -9.959 -17.932 1.00 88.62 198 LYS A O 1
ATOM 1486 N N . CYS A 1 199 ? 27.452 -8.966 -17.064 1.00 89.44 199 CYS A N 1
ATOM 1487 C CA . CYS A 1 199 ? 27.962 -7.597 -17.125 1.00 89.44 199 CYS A CA 1
ATOM 1488 C C . CYS A 1 199 ? 27.838 -6.914 -15.755 1.00 89.44 199 CYS A C 1
ATOM 1490 O O . CYS A 1 199 ? 26.735 -6.790 -15.218 1.00 89.44 199 CYS A O 1
ATOM 1492 N N . ASN A 1 200 ? 28.967 -6.447 -15.212 1.00 91.69 200 ASN A N 1
ATOM 1493 C CA . ASN A 1 200 ? 29.092 -5.818 -13.891 1.00 91.69 200 ASN A CA 1
ATOM 1494 C C . ASN A 1 200 ? 29.095 -4.284 -13.912 1.00 91.69 200 ASN A C 1
ATOM 1496 O O . ASN A 1 200 ? 29.390 -3.659 -12.893 1.00 91.69 200 ASN A O 1
ATOM 1500 N N . GLN A 1 201 ? 28.737 -3.673 -15.044 1.00 91.12 201 GLN A N 1
ATOM 1501 C CA . GLN A 1 201 ? 28.722 -2.221 -15.159 1.00 91.12 201 GLN A CA 1
ATOM 1502 C C . GLN A 1 201 ? 27.707 -1.614 -14.187 1.00 91.12 201 GLN A C 1
ATOM 1504 O O . GLN A 1 201 ? 26.507 -1.912 -14.247 1.00 91.12 201 GLN A O 1
ATOM 1509 N N . THR A 1 202 ? 28.191 -0.723 -13.322 1.00 92.19 202 THR A N 1
ATOM 1510 C CA . THR A 1 202 ? 27.369 0.049 -12.390 1.00 92.19 202 THR A CA 1
ATOM 1511 C C . THR A 1 202 ? 27.814 1.507 -12.353 1.00 92.19 202 THR A C 1
ATOM 1513 O O . THR A 1 202 ? 28.954 1.822 -12.683 1.00 92.19 202 THR A O 1
ATOM 1516 N N . TYR A 1 203 ? 26.903 2.398 -11.966 1.00 92.00 203 TYR A N 1
ATOM 1517 C CA . TYR A 1 203 ? 27.184 3.811 -11.739 1.00 92.00 203 TYR A CA 1
ATOM 1518 C C . TYR A 1 203 ? 26.518 4.274 -10.439 1.00 92.00 203 TYR A C 1
ATOM 1520 O O . TYR A 1 203 ? 25.336 3.977 -10.213 1.00 92.00 203 TYR A O 1
ATOM 1528 N N . PRO A 1 204 ? 27.228 5.008 -9.569 1.00 90.31 204 PRO A N 1
ATOM 1529 C CA . PRO A 1 204 ? 26.620 5.599 -8.386 1.00 90.31 204 PRO A CA 1
ATOM 1530 C C . PRO A 1 204 ? 25.605 6.674 -8.796 1.00 90.31 204 PRO A C 1
ATOM 1532 O O . PRO A 1 204 ? 25.839 7.451 -9.717 1.00 90.31 204 PRO A O 1
ATOM 1535 N N . LEU A 1 205 ? 24.468 6.737 -8.098 1.00 88.00 205 LEU A N 1
ATOM 1536 C CA . LEU A 1 205 ? 23.450 7.764 -8.322 1.00 88.00 205 LEU A CA 1
ATOM 1537 C C . LEU A 1 205 ? 23.288 8.645 -7.085 1.00 88.00 205 LEU A C 1
ATOM 1539 O O . LEU A 1 205 ? 23.378 8.179 -5.947 1.00 88.00 205 LEU A O 1
ATOM 1543 N N . ARG A 1 206 ? 22.961 9.923 -7.309 1.00 82.19 206 ARG A N 1
ATOM 1544 C CA . ARG A 1 206 ? 22.585 10.851 -6.232 1.00 82.19 206 ARG A CA 1
ATOM 1545 C C . ARG A 1 206 ? 21.394 10.283 -5.450 1.00 82.19 206 ARG A C 1
ATOM 1547 O O . ARG A 1 206 ? 20.441 9.826 -6.079 1.00 82.19 206 ARG A O 1
ATOM 1554 N N . PRO A 1 207 ? 21.363 10.352 -4.110 1.00 74.75 207 PRO A N 1
ATOM 1555 C CA . PRO A 1 207 ? 20.340 9.679 -3.306 1.00 74.75 207 PRO A CA 1
ATOM 1556 C C . PRO A 1 207 ? 18.925 10.275 -3.433 1.00 74.75 207 PRO A C 1
ATOM 1558 O O . PRO A 1 207 ? 17.952 9.550 -3.240 1.00 74.75 207 PRO A O 1
ATOM 1561 N N . LYS A 1 208 ? 18.790 11.565 -3.772 1.00 72.00 208 LYS A N 1
ATOM 1562 C CA . LYS A 1 208 ? 17.506 12.292 -3.865 1.00 72.00 208 LYS A CA 1
ATOM 1563 C C . LYS A 1 208 ? 17.319 12.947 -5.242 1.00 72.00 208 LYS A C 1
ATOM 1565 O O . LYS A 1 208 ? 18.297 13.150 -5.957 1.00 72.00 208 LYS A O 1
ATOM 1570 N N . GLY A 1 209 ? 16.073 13.273 -5.597 1.00 72.75 209 GLY A N 1
ATOM 1571 C CA . GLY A 1 209 ? 15.688 13.938 -6.854 1.00 72.75 209 GLY A CA 1
ATOM 1572 C C . GLY A 1 209 ? 15.140 12.983 -7.921 1.00 72.75 209 GLY A C 1
ATOM 1573 O O . GLY A 1 209 ? 15.473 11.797 -7.923 1.00 72.75 209 GLY A O 1
ATOM 1574 N N . THR A 1 210 ? 14.291 13.478 -8.818 1.00 76.62 210 THR A N 1
ATOM 1575 C CA . THR A 1 210 ? 13.759 12.695 -9.947 1.00 76.62 210 THR A CA 1
ATOM 1576 C C . THR A 1 210 ? 14.824 12.579 -11.033 1.00 76.62 210 THR A C 1
ATOM 1578 O O . THR A 1 210 ? 15.451 13.576 -11.374 1.00 76.62 210 THR A O 1
ATOM 1581 N N . ILE A 1 211 ? 15.042 11.361 -11.533 1.00 82.00 211 ILE A N 1
ATOM 1582 C CA . ILE A 1 211 ? 15.980 11.071 -12.622 1.00 82.00 211 ILE A CA 1
ATOM 1583 C C . ILE A 1 211 ? 15.149 10.710 -13.839 1.00 82.00 211 ILE A C 1
ATOM 1585 O O . ILE A 1 211 ? 14.333 9.790 -13.752 1.00 82.00 211 ILE A O 1
ATOM 1589 N N . THR A 1 212 ? 15.374 11.391 -14.955 1.00 82.81 212 THR A N 1
ATOM 1590 C CA . THR A 1 212 ? 14.809 11.003 -16.248 1.00 82.81 212 THR A CA 1
ATOM 1591 C C . THR A 1 212 ? 15.931 10.693 -17.237 1.00 82.81 212 THR A C 1
ATOM 1593 O O . THR A 1 212 ? 16.939 11.405 -17.260 1.00 82.81 212 THR A O 1
ATOM 1596 N N . PRO A 1 213 ? 15.817 9.614 -18.029 1.00 84.25 213 PRO A N 1
ATOM 1597 C CA . PRO A 1 213 ? 16.751 9.369 -19.119 1.00 84.25 213 PRO A CA 1
ATOM 1598 C C . PRO A 1 213 ? 16.641 10.467 -20.173 1.00 84.25 213 PRO A C 1
ATOM 1600 O O . PRO A 1 213 ? 15.543 10.915 -20.500 1.00 84.25 213 PRO A O 1
ATOM 1603 N N . THR A 1 214 ? 17.779 10.849 -20.736 1.00 84.62 214 THR A N 1
ATOM 1604 C CA . THR A 1 214 ? 17.824 11.555 -22.023 1.00 84.62 214 THR A CA 1
ATOM 1605 C C . THR A 1 214 ? 17.995 10.538 -23.151 1.00 84.62 214 THR A C 1
ATOM 1607 O O . THR A 1 214 ? 18.580 9.476 -22.948 1.00 84.62 214 THR A O 1
ATOM 1610 N N . GLU A 1 215 ? 17.486 10.847 -24.343 1.00 79.75 215 GLU A N 1
ATOM 1611 C CA . GLU A 1 215 ? 17.526 9.926 -25.491 1.00 79.75 215 GLU A CA 1
ATOM 1612 C C . GLU A 1 215 ? 18.939 9.733 -26.061 1.00 79.75 215 GLU A C 1
ATOM 1614 O O . GLU A 1 215 ? 19.226 8.702 -26.668 1.00 79.75 215 GLU A O 1
ATOM 1619 N N . GLN A 1 216 ? 19.842 10.696 -25.838 1.00 82.56 216 GLN A N 1
ATOM 1620 C CA . GLN A 1 216 ? 21.202 10.644 -26.367 1.00 82.56 216 GLN A CA 1
ATOM 1621 C C . GLN A 1 216 ? 22.219 10.123 -25.337 1.00 82.56 216 GLN A C 1
ATOM 1623 O O . GLN A 1 216 ? 22.273 10.628 -24.209 1.00 82.56 216 GLN A O 1
ATOM 1628 N N . PRO A 1 217 ? 23.059 9.134 -25.707 1.00 86.50 217 PRO A N 1
ATOM 1629 C CA . PRO A 1 217 ? 24.177 8.709 -24.877 1.00 86.50 217 PRO A CA 1
ATOM 1630 C C . PRO A 1 217 ? 25.268 9.785 -24.843 1.00 86.50 217 PRO A C 1
ATOM 1632 O O . PRO A 1 217 ? 25.354 10.660 -25.704 1.00 86.50 217 PRO A O 1
ATOM 1635 N N . CYS A 1 218 ? 26.138 9.712 -23.841 1.00 87.31 218 CYS A N 1
ATOM 1636 C CA . CYS A 1 218 ? 27.278 10.604 -23.727 1.00 87.31 218 CYS A CA 1
ATOM 1637 C C . CYS A 1 218 ? 28.224 10.392 -24.912 1.00 87.31 218 CYS A C 1
ATOM 1639 O O . CYS A 1 218 ? 28.709 9.284 -25.124 1.00 87.31 218 CYS A O 1
ATOM 1641 N N . GLN A 1 219 ? 28.551 11.464 -25.632 1.00 85.81 219 GLN A N 1
ATOM 1642 C CA . GLN A 1 219 ? 29.449 11.403 -26.789 1.00 85.81 219 GLN A CA 1
ATOM 1643 C C . GLN A 1 219 ? 30.894 11.012 -26.428 1.00 85.81 219 GLN A C 1
ATOM 1645 O O . GLN A 1 219 ? 31.630 10.554 -27.291 1.00 85.81 219 GLN A O 1
ATOM 1650 N N . VAL A 1 220 ? 31.303 11.176 -25.162 1.00 85.81 220 VAL A N 1
ATOM 1651 C CA . VAL A 1 220 ? 32.681 10.905 -24.711 1.00 85.81 220 VAL A CA 1
ATOM 1652 C C . VAL A 1 220 ? 32.864 9.457 -24.259 1.00 85.81 220 VAL A C 1
ATOM 1654 O O . VAL A 1 220 ? 33.833 8.813 -24.635 1.00 85.81 220 VAL A O 1
ATOM 1657 N N . CYS A 1 221 ? 31.949 8.936 -23.438 1.00 84.94 221 CYS A N 1
ATOM 1658 C CA . CYS A 1 221 ? 32.104 7.608 -22.828 1.00 84.94 221 CYS A CA 1
ATOM 1659 C C . CYS A 1 221 ? 31.009 6.605 -23.214 1.00 84.94 221 CYS A C 1
ATOM 1661 O O . CYS A 1 221 ? 30.977 5.501 -22.676 1.00 84.94 221 CYS A O 1
ATOM 1663 N N . GLY A 1 222 ? 30.055 6.992 -24.067 1.00 83.62 222 GLY A N 1
ATOM 1664 C CA . GLY A 1 222 ? 28.920 6.155 -24.471 1.00 83.62 222 GLY A CA 1
ATOM 1665 C C . GLY A 1 222 ? 27.907 5.860 -23.359 1.00 83.62 222 GLY A C 1
ATOM 1666 O O . GLY A 1 222 ? 26.865 5.261 -23.621 1.00 83.62 222 GLY A O 1
ATOM 1667 N N . ALA A 1 223 ? 28.176 6.270 -22.116 1.00 88.69 223 ALA A N 1
ATOM 1668 C CA . ALA A 1 223 ? 27.283 6.029 -20.992 1.00 88.69 223 ALA A CA 1
ATOM 1669 C C . ALA A 1 223 ? 26.016 6.899 -21.086 1.00 88.69 223 ALA A C 1
ATOM 1671 O O . ALA A 1 223 ? 26.063 8.004 -21.630 1.00 88.69 223 ALA A O 1
ATOM 1672 N N . PRO A 1 224 ? 24.881 6.449 -20.530 1.00 89.25 224 PRO A N 1
ATOM 1673 C CA . PRO A 1 224 ? 23.653 7.233 -20.526 1.00 89.25 224 PRO A CA 1
ATOM 1674 C C . PRO A 1 224 ? 23.805 8.634 -19.923 1.00 89.25 224 PRO A C 1
ATOM 1676 O O . PRO A 1 224 ? 24.451 8.813 -18.888 1.00 89.25 224 PRO A O 1
ATOM 1679 N N . VAL A 1 225 ? 23.160 9.624 -20.534 1.00 90.00 225 VAL A N 1
ATOM 1680 C CA . VAL A 1 225 ? 22.979 10.951 -19.934 1.00 90.00 225 VAL A CA 1
ATOM 1681 C C . VAL A 1 225 ? 21.643 10.956 -19.198 1.00 90.00 225 VAL A C 1
ATOM 1683 O O . VAL A 1 225 ? 20.654 10.396 -19.681 1.00 90.00 225 VAL A O 1
ATOM 1686 N N . ILE A 1 226 ? 21.617 11.559 -18.013 1.00 89.25 226 ILE A N 1
ATOM 1687 C CA . ILE A 1 226 ? 20.426 11.655 -17.171 1.00 89.25 226 ILE A CA 1
ATOM 1688 C C . ILE A 1 226 ? 20.116 13.112 -16.836 1.00 89.25 226 ILE A C 1
ATOM 1690 O O . ILE A 1 226 ? 21.026 13.917 -16.635 1.00 89.25 226 ILE A O 1
ATOM 1694 N N . SER A 1 227 ? 18.830 13.446 -16.767 1.00 85.56 227 SER A N 1
ATOM 1695 C CA . SER A 1 227 ? 18.344 14.766 -16.372 1.00 85.56 227 SER A CA 1
ATOM 1696 C C . SER A 1 227 ? 17.921 14.786 -14.903 1.00 85.56 227 SER A C 1
ATOM 1698 O O . SER A 1 227 ? 17.230 13.883 -14.418 1.00 85.56 227 SER A O 1
ATOM 1700 N N . PHE A 1 228 ? 18.354 15.836 -14.203 1.00 81.50 228 PHE A N 1
ATOM 1701 C CA . PHE A 1 228 ? 17.978 16.174 -12.835 1.00 81.50 228 PHE A CA 1
ATOM 1702 C C . PHE A 1 228 ? 17.366 17.578 -12.821 1.00 81.50 228 PHE A C 1
ATOM 1704 O O . PHE A 1 228 ? 18.069 18.583 -12.709 1.00 81.50 228 PHE A O 1
ATOM 1711 N N . GLY A 1 229 ? 16.038 17.661 -12.917 1.00 76.94 229 GLY A N 1
ATOM 1712 C CA . GLY A 1 229 ? 15.352 18.951 -13.006 1.00 76.94 229 GLY A CA 1
ATOM 1713 C C . GLY A 1 229 ? 15.733 19.686 -14.293 1.00 76.94 229 GLY A C 1
ATOM 1714 O O . GLY A 1 229 ? 15.360 19.241 -15.374 1.00 76.94 229 GLY A O 1
ATOM 1715 N N . ASN A 1 230 ? 16.485 20.785 -14.171 1.00 77.69 230 ASN A N 1
ATOM 1716 C CA . ASN A 1 230 ? 16.809 21.676 -15.294 1.00 77.69 230 ASN A CA 1
ATOM 1717 C C . ASN A 1 230 ? 18.168 21.393 -15.959 1.00 77.69 230 ASN A C 1
ATOM 1719 O O . ASN A 1 230 ? 18.494 22.041 -16.949 1.00 77.69 230 ASN A O 1
ATOM 1723 N N . TYR A 1 231 ? 18.982 20.471 -15.435 1.00 81.62 231 TYR A N 1
ATOM 1724 C CA . TYR A 1 231 ? 20.294 20.161 -16.012 1.00 81.62 231 TYR A CA 1
ATOM 1725 C C . TYR A 1 231 ? 20.461 18.668 -16.297 1.00 81.62 231 TYR A C 1
ATOM 1727 O O . TYR A 1 231 ? 20.002 17.809 -15.545 1.00 81.62 231 TYR A O 1
ATOM 1735 N N . SER A 1 232 ? 21.166 18.367 -17.388 1.00 85.88 232 SER A N 1
ATOM 1736 C CA . SER A 1 232 ? 21.571 17.017 -17.775 1.00 85.88 232 SER A CA 1
ATOM 1737 C C . SER A 1 232 ? 23.054 16.775 -17.481 1.00 85.88 232 SER A C 1
ATOM 1739 O O . SER A 1 232 ? 23.908 17.651 -17.672 1.00 85.88 232 SER A O 1
ATOM 1741 N N . GLU A 1 233 ? 23.377 15.584 -16.984 1.00 88.44 233 GLU A N 1
ATOM 1742 C CA . GLU A 1 233 ? 24.745 15.149 -16.695 1.00 88.44 233 GLU A CA 1
ATOM 1743 C C . GLU A 1 233 ? 24.961 13.691 -17.121 1.00 88.44 233 GLU A C 1
ATOM 1745 O O . GLU A 1 233 ? 24.041 12.872 -17.111 1.00 88.44 233 GLU A O 1
ATOM 1750 N N . CYS A 1 234 ? 26.193 13.352 -17.511 1.00 89.25 234 CYS A N 1
ATOM 1751 C CA . CYS A 1 234 ? 26.559 11.965 -17.795 1.00 89.25 234 CYS A CA 1
ATOM 1752 C C . CYS A 1 234 ? 26.428 11.122 -16.519 1.00 89.25 234 CYS A C 1
ATOM 1754 O O . CYS A 1 234 ? 26.802 11.572 -15.435 1.00 89.25 234 CYS A O 1
ATOM 1756 N N . ILE A 1 235 ? 25.919 9.895 -16.622 1.00 88.50 235 ILE A N 1
ATOM 1757 C CA . ILE A 1 235 ? 25.803 8.997 -15.468 1.00 88.50 235 ILE A CA 1
ATOM 1758 C C . ILE A 1 235 ? 27.166 8.523 -14.947 1.00 88.50 235 ILE A C 1
ATOM 1760 O O . ILE A 1 235 ? 27.303 8.205 -13.768 1.00 88.50 235 ILE A O 1
ATOM 1764 N N . ASN A 1 236 ? 28.179 8.497 -15.815 1.00 89.00 236 ASN A N 1
ATOM 1765 C CA . ASN A 1 236 ? 29.542 8.171 -15.436 1.00 89.00 236 ASN A CA 1
ATOM 1766 C C . ASN A 1 236 ? 30.196 9.386 -14.756 1.00 89.00 236 ASN A C 1
ATOM 1768 O O . ASN A 1 236 ? 30.411 10.417 -15.397 1.00 89.00 236 ASN A O 1
ATOM 1772 N N . MET A 1 237 ? 30.493 9.255 -13.460 1.00 84.81 237 MET A N 1
ATOM 1773 C CA . MET A 1 237 ? 31.138 10.294 -12.647 1.00 84.81 237 MET A CA 1
ATOM 1774 C C . MET A 1 237 ? 32.547 10.629 -13.143 1.00 84.81 237 MET A C 1
ATOM 1776 O O . MET A 1 237 ? 32.943 11.790 -13.082 1.00 84.81 237 MET A O 1
ATOM 1780 N N . ASP A 1 238 ? 33.253 9.639 -13.686 1.00 83.44 238 ASP A N 1
ATOM 1781 C CA . ASP A 1 238 ? 34.646 9.767 -14.122 1.00 83.44 238 ASP A CA 1
ATOM 1782 C C . ASP A 1 238 ? 34.769 10.315 -15.553 1.00 83.44 238 ASP A C 1
ATOM 1784 O O . ASP A 1 238 ? 35.869 10.503 -16.065 1.00 83.44 238 ASP A O 1
ATOM 1788 N N . CYS A 1 239 ? 33.640 10.582 -16.220 1.00 84.12 239 CYS A N 1
ATOM 1789 C CA . CYS A 1 239 ? 33.625 11.088 -17.586 1.00 84.12 239 CYS A CA 1
ATOM 1790 C C . CYS A 1 239 ? 34.082 12.551 -17.655 1.00 84.12 239 CYS A C 1
ATOM 1792 O O . CYS A 1 239 ? 33.527 13.421 -16.981 1.00 84.12 239 CYS A O 1
ATOM 1794 N N . ASP A 1 240 ? 35.002 12.860 -18.569 1.00 81.19 240 ASP A N 1
ATOM 1795 C CA . ASP A 1 240 ? 35.522 14.220 -18.762 1.00 81.19 240 ASP A CA 1
ATOM 1796 C C . ASP A 1 240 ? 34.449 15.238 -19.175 1.00 81.19 240 ASP A C 1
ATOM 1798 O O . ASP A 1 240 ? 34.593 16.435 -18.924 1.00 81.19 240 ASP A O 1
ATOM 1802 N N . SER A 1 241 ? 33.318 14.781 -19.728 1.00 77.50 241 SER A N 1
ATOM 1803 C CA . SER A 1 241 ? 32.164 15.646 -20.008 1.00 77.50 241 SER A CA 1
ATOM 1804 C C . SER A 1 241 ? 31.530 16.245 -18.744 1.00 77.50 241 SER A C 1
ATOM 1806 O O . SER A 1 241 ? 30.781 17.211 -18.848 1.00 77.50 241 SER A O 1
ATOM 1808 N N . ARG A 1 242 ? 31.771 15.667 -17.555 1.00 74.00 242 ARG A N 1
ATOM 1809 C CA . ARG A 1 242 ? 31.363 16.259 -16.268 1.00 74.00 242 ARG A CA 1
ATOM 1810 C C . ARG A 1 242 ? 32.349 17.313 -15.775 1.00 74.00 242 ARG A C 1
ATOM 1812 O O . ARG A 1 242 ? 31.917 18.258 -15.124 1.00 74.00 242 ARG A O 1
ATOM 1819 N N . LYS A 1 243 ? 33.642 17.164 -16.080 1.00 61.41 243 LYS A N 1
ATOM 1820 C CA . LYS A 1 243 ? 34.701 18.069 -15.600 1.00 61.41 243 LYS A CA 1
ATOM 1821 C C . LYS A 1 243 ? 34.608 19.455 -16.247 1.00 61.41 243 LYS A C 1
ATOM 1823 O O . LYS A 1 243 ? 34.806 20.449 -15.567 1.00 61.41 243 LYS A O 1
ATOM 1828 N N . ARG A 1 244 ? 34.191 19.530 -17.518 1.00 51.78 244 ARG A N 1
ATOM 1829 C CA . ARG A 1 244 ? 34.079 20.786 -18.292 1.00 51.78 244 ARG A CA 1
ATOM 1830 C C . ARG A 1 244 ? 32.924 21.730 -17.909 1.00 51.78 244 ARG A C 1
ATOM 1832 O O . ARG A 1 244 ? 32.781 22.764 -18.540 1.00 51.78 244 ARG A O 1
ATOM 1839 N N . LYS A 1 245 ? 32.069 21.393 -16.935 1.00 49.50 245 LYS A N 1
ATOM 1840 C CA . LYS A 1 245 ? 30.968 22.276 -16.472 1.00 49.50 245 LYS A CA 1
ATOM 1841 C C . LYS A 1 245 ? 31.334 23.136 -15.248 1.00 49.50 245 LYS A C 1
ATOM 1843 O O . LYS A 1 245 ? 30.455 23.805 -14.716 1.00 49.50 245 LYS A O 1
ATOM 1848 N N . LEU A 1 246 ? 32.576 23.051 -14.766 1.00 43.06 246 LEU A N 1
ATOM 1849 C CA . LEU A 1 246 ? 33.055 23.708 -13.541 1.00 43.06 246 LEU A CA 1
ATOM 1850 C C . LEU A 1 246 ? 34.024 24.878 -13.797 1.00 43.06 246 LEU A C 1
ATOM 1852 O O . LEU A 1 246 ? 34.540 25.423 -12.825 1.00 43.06 246 LEU A O 1
ATOM 1856 N N . GLU A 1 247 ? 34.250 25.254 -15.057 1.00 35.03 247 GLU A N 1
ATOM 1857 C CA . GLU A 1 247 ? 34.991 26.467 -15.445 1.00 35.03 247 GLU A CA 1
ATOM 1858 C C . GLU A 1 247 ? 34.031 27.589 -15.850 1.00 35.03 247 GLU A C 1
ATOM 1860 O O . GLU A 1 247 ? 33.033 27.282 -16.549 1.00 35.03 247 GLU A O 1
#

Foldseek 3Di:
DDDDDDLLRVLLLVLCVVQQPCPSPVVLVVVLVVLVVCVVVVNDDPVVSVVVNVVVVVVSVVRCVVCVVVSVVSSVVSVQVFQFQAADPPPRATWGWDADPVGIWIAGPPPPVDGDIFGDDPQWDKGHDPDADPQPRAGWIFTHHPPDPIDIDGSHCPDCRNFVQFFAAADLPPRVWTWGWDADPVRQIWIATPPPPVDGDIFHDDRDARKDWDPDADPQRRATWIDGPPDIDGSHPPTVSRVVVPD

Sequence (247 aa):
NHMIPTASGVALTKSLEKHGGSITEPEMTAKLELDMLKISNGESTLDGVVKESQDMLYDAASKISENSDVIGEEIRSALKSQQFIGTCPKCGNPMVIKRSKNGNFIGCNGYPECTCAYPVPKSAMIQTTDTKCSVCGLPQLKIIRKGIPPQVCCIDPKCTSNTSKNYLGKCPTCNEGYIRILYSKAGKRFAGCSNWPKCNQTYPLRPKGTITPTEQPCQVCGAPVISFGNYSECINMDCDSRKRKLE

=== Feature glossary ===
A reading guide for the features in this record.

Start from the sequence.

  · Sequence gives the chain of amino acids in standard one-letter code (A=alanine, C=cysteine, …, Y=tyrosine), read N→C. It is the only feature that is directly encoded by the gene; all structural features are derived from the folded form of this sequence.

Fold it, and you get atomic coordinates and the backbone conformation that goes with them.

  · Structure coordinates are given as an mmCIF _atom_site loop: one row per atom with element, residue name, chain id, sequence number, and x/y/z position in Å. Only the four main-chain atoms per residue are included here; side chains are omitted to keep the record compact.

  · Backbone dihedral angles. Every residue except chain termini has a φ (preceding-C → N → Cα → C) and a ψ (N → Cα → C → next-N). They are reported in degrees following the IUPAC sign convention. Secondary structure is essentially a statement about which (φ, ψ) basin each residue occupies.

  · Eight-state secondary structure (DSSP): H is the canonical α-helix, G the tighter 3₁₀-helix, I the wider π-helix; E/B are β-structure, T and S are turns and bends, and '-' is everything else. DSSP derives these from the pattern of main-chain N–H···O=C hydrogen bonds, not from the sequence.

  · SS3 is a coarse helix/strand/coil call (letters a/b/c) made by the P-SEA algorithm from inter-Cα distances and dihedrals. It is less detailed than DSSP but needs only Cα positions.

Summarize the fold with a handful of shape descriptors and a per-residue structural alphabet.

  · Radius of gyration (Rg) is the root-mean-square distance of Cα atoms from their centroid — a single number for overall size and compactness. A globular domain of N residues has Rg ≈ 2.2·N^0.38 Å; an extended or disordered chain has a much larger Rg. The Cα contact count is the number of residue pairs whose Cα atoms are within 8 Å and are more than four positions apart in sequence — a standard proxy for tertiary packing density. The bounding box is the smallest axis-aligned box enclosing all Cα atoms.

  · 3Di is Foldseek's structural alphabet. Each residue is assigned one of twenty discrete states based on how its Cα sits relative to its spatial (not sequential) neighbors. Aligning 3Di strings finds structural homologs roughly as well as full 3D superposition, but orders of magnitude faster.

  · Solvent-accessible surface area (SASA) is the area in Å² traced out by the centre of a 1.4 Å probe sphere (a water molecule) rolled over the protein's van der Waals surface (Shrake–Rupley / Lee–Richards construction). Buried residues have near-zero SASA; fully exposed residues can exceed 200 Å². The total SASA scales roughly with the number of surface residues.

Ask how reliable the model is.

  · For AlphaFold models, the B-factor field carries pLDDT — the model's own estimate of local accuracy on a 0–100 scale. Regions with pLDDT<50 should be treated as essentially unmodeled; they often correspond to intrinsically disordered segments.

  · For experimental (PDB) structures, the B-factor (temperature factor) quantifies the positional spread of each atom in the crystal — a combination of thermal vibration and static disorder — in units of Å². High B-factors mark flexible loops or poorly resolved regions; low B-factors mark the rigid, well-ordered core.

  · Predicted Aligned Error (PAE) is an AlphaFold confidence matrix: entry (i, j) is the expected error in the position of residue j, in ångströms, when the prediction is superimposed on the true structure at residue i. Low PAE within a block of residues means that block is internally rigid and well-predicted; high PAE between two blocks means their relative placement is uncertain even if each block individually is confident.

Place it in context: what it resembles, what it is annotated as, and how it looks.

  · Structural nearest neighbors (via Foldseek easy-search vs the PDB). Reported per hit: target PDB id, E-value, and alignment TM-score. A TM-score above ~0.5 is the conventional threshold for 'same fold'.

  · Functional annotations link the protein to curated databases. InterPro entries identify conserved domains and families by matching the sequence against member-database signatures (Pfam, PROSITE, CDD, …). Gene Ontology (GO) terms describe molecular function, biological process, and cellular component in a controlled vocabulary. CATH places the structure in a hierarchical fold classification (Class/Architecture/Topology/Homologous-superfamily). The organism is the source species.

  · The contact map is a binary N×N matrix image: pixel (i, j) is dark where Cα_i and Cα_j are within 8 Å and |i−j|>4. Because the |i−j|>4 filter removes local helical contacts, off-diagonal stripes parallel to the main diagonal indicate parallel β-sheets; stripes perpendicular to it indicate antiparallel β-sheets. The Ramachandran plot scatters every residue's (φ, ψ) pair against the sterically allowed regions. The PAE heatmap renders the predicted-aligned-error matrix.

  · Six rendered views show the 3D structure from the faces of a cube — i.e. along ±x, ±y, ±z. Rendering representation is drawn randomly per protein from cartoon (secondary-structure ribbons), sticks (backbone bonds), or molecular surface; coloring is either N→C rainbow (blue at the N-terminus through red at the C-terminus) or one color per chain.